Protein AF-A0A3B3WUV6-F1 (afdb_monomer_lite)

Organism: NCBI:txid48701

Foldseek 3Di:
DVVLVVCVVVADPVDDDDPLNVLQNVLVVCPPDDPSDPVVSVVVVVCVCVVCPVVVVVLVVLLVVLCVVVVVLVVVQVVQCCVQPNDPDDDDPVSVVSCQLVVLLSVLSCVLLVLVVDDQDDDDPDDDDDPDDDDDPPPDNPPPPDPVVSVVSNVVSVVVSVVCSVVSVVSSVVSNVVVVVVVD

Sequence (184 aa):
MQKIWSDRQTFDPQHIRDMSDAIIEVIDEFDGDTELTKDYAEAMVADLIGAGMDTVSTALHWIVLLPAKHPDIQTKLHELTDWVVGRGRLPSDEDRVHMPYLDAFIYETMRFTSFVTVTIPHSKTSDVTWSVNHDPLRKWIADQFEIFLFFAILLHQCKKTLTNLACCKEQIQLEGNNVGKNSN

Secondary structure (DSSP, 8-state):
-HHHHHHHHS--TT---SHHHHHHHHHHH--SS-S--TTHHHHHHHHHHHHHHHHHHHHHHHHHHHHHH-HHHHHHHHHHHHHHT-SSS---GGGGGG-HHHHHHHHHHHHHH---SSPPPPPPSS----SS------SSSS----TTHHHHHHHHHHHHHHHHHHHHHHHHHHHHHHHHHH--

Radius of gyration: 22.65 Å; chains: 1; bounding box: 50×41×55 Å

pLDDT: mean 77.72, std 16.78, range [36.16, 95.0]

Structure (mmCIF, N/CA/C/O backbone):
data_AF-A0A3B3WUV6-F1
#
_entry.id   AF-A0A3B3WUV6-F1
#
loop_
_atom_site.group_PDB
_atom_site.id
_atom_site.type_symbol
_atom_site.label_atom_id
_atom_site.label_alt_id
_atom_site.label_comp_id
_atom_site.label_asym_id
_atom_site.label_entity_id
_atom_site.label_seq_id
_atom_site.pdbx_PDB_ins_code
_atom_site.Cartn_x
_atom_site.Cartn_y
_atom_site.Cartn_z
_atom_site.occupancy
_atom_site.B_iso_or_equiv
_atom_site.auth_seq_id
_atom_site.auth_comp_id
_atom_site.auth_asym_id
_atom_site.auth_atom_id
_atom_site.pdbx_PDB_model_num
ATOM 1 N N . MET A 1 1 ? 19.519 5.382 -10.316 1.00 56.84 1 MET A N 1
ATOM 2 C CA . MET A 1 1 ? 20.332 5.464 -11.548 1.00 56.84 1 MET A CA 1
ATOM 3 C C . MET A 1 1 ? 21.519 4.501 -11.547 1.00 56.84 1 MET A C 1
ATOM 5 O O . MET A 1 1 ? 21.599 3.701 -12.457 1.00 56.84 1 MET A O 1
ATOM 9 N N . GLN A 1 2 ? 22.388 4.453 -10.524 1.00 69.69 2 GLN A N 1
ATOM 10 C CA . GLN A 1 2 ? 23.508 3.478 -10.503 1.00 69.69 2 GLN A CA 1
ATOM 11 C C . GLN A 1 2 ? 23.079 1.994 -10.448 1.00 69.69 2 GLN A C 1
ATOM 13 O O . GLN A 1 2 ? 23.816 1.132 -10.917 1.00 69.69 2 GLN A O 1
ATOM 18 N N . LYS A 1 3 ? 21.889 1.693 -9.903 1.00 82.00 3 LYS A N 1
ATOM 19 C CA . LYS A 1 3 ? 21.389 0.315 -9.762 1.00 82.00 3 LYS A CA 1
ATOM 20 C C . LYS A 1 3 ? 21.102 -0.361 -11.111 1.00 82.00 3 LYS A C 1
ATOM 22 O O . LYS A 1 3 ? 21.692 -1.398 -11.364 1.00 82.00 3 LYS A O 1
ATOM 27 N N . ILE A 1 4 ? 20.299 0.244 -11.993 1.00 84.69 4 ILE A N 1
ATOM 28 C CA . ILE A 1 4 ? 19.927 -0.362 -13.292 1.00 84.69 4 ILE A CA 1
ATOM 29 C C . ILE A 1 4 ? 21.156 -0.682 -14.143 1.00 84.69 4 ILE A C 1
ATOM 31 O O . ILE A 1 4 ? 21.245 -1.751 -14.738 1.00 84.69 4 ILE A O 1
ATOM 35 N N . TRP A 1 5 ? 22.141 0.216 -14.152 1.00 84.56 5 TRP A N 1
ATOM 36 C CA . TRP A 1 5 ? 23.410 -0.025 -14.833 1.00 84.56 5 TRP A CA 1
ATOM 37 C C . TRP A 1 5 ? 24.140 -1.266 -14.295 1.00 84.56 5 TRP A C 1
ATOM 39 O O . TRP A 1 5 ? 24.649 -2.066 -15.076 1.00 84.56 5 TRP A O 1
ATOM 49 N N . SER A 1 6 ? 24.167 -1.449 -12.970 1.00 86.38 6 SER A N 1
ATOM 50 C CA . SER A 1 6 ? 24.773 -2.631 -12.345 1.00 86.38 6 SER A CA 1
ATOM 51 C C . SER A 1 6 ? 23.964 -3.900 -12.607 1.00 86.38 6 SER A C 1
ATOM 53 O O . SER A 1 6 ? 24.548 -4.965 -12.820 1.00 86.38 6 SER A O 1
ATOM 55 N N . ASP A 1 7 ? 22.637 -3.794 -12.592 1.00 87.50 7 ASP A N 1
ATOM 56 C CA . ASP A 1 7 ? 21.739 -4.917 -12.836 1.00 87.50 7 ASP A CA 1
ATOM 57 C C . ASP A 1 7 ? 21.919 -5.417 -14.275 1.00 87.50 7 ASP A C 1
ATOM 59 O O . ASP A 1 7 ? 22.155 -6.605 -14.464 1.00 87.50 7 ASP A O 1
ATOM 63 N N . ARG A 1 8 ? 22.023 -4.511 -15.264 1.00 85.81 8 ARG A N 1
ATOM 64 C CA . ARG A 1 8 ? 22.333 -4.850 -16.668 1.00 85.81 8 ARG A CA 1
ATOM 65 C C . ARG A 1 8 ? 23.660 -5.589 -16.859 1.00 85.81 8 ARG A C 1
ATOM 67 O O . ARG A 1 8 ? 23.767 -6.412 -17.758 1.00 85.81 8 ARG A O 1
ATOM 74 N N . GLN A 1 9 ? 24.684 -5.305 -16.053 1.00 88.56 9 GLN A N 1
ATOM 75 C CA . GLN A 1 9 ? 25.978 -6.004 -16.160 1.00 88.56 9 GLN A CA 1
ATOM 76 C C . GLN A 1 9 ? 25.956 -7.416 -15.596 1.00 88.56 9 GLN A C 1
ATOM 78 O O . GLN A 1 9 ? 26.752 -8.260 -15.996 1.00 88.56 9 GLN A O 1
ATOM 83 N N . THR A 1 10 ? 25.086 -7.638 -14.621 1.00 91.69 10 THR A N 1
ATOM 84 C CA . THR A 1 10 ? 24.975 -8.892 -13.876 1.00 91.69 10 THR A CA 1
ATOM 85 C C . THR A 1 10 ? 23.707 -9.652 -14.249 1.00 91.69 10 THR A C 1
ATOM 87 O O . THR A 1 10 ? 23.321 -10.572 -13.534 1.00 91.69 10 THR A O 1
ATOM 90 N N . PHE A 1 11 ? 23.062 -9.242 -15.343 1.00 90.38 11 PHE A N 1
ATOM 91 C CA . PHE A 1 11 ? 21.803 -9.787 -15.814 1.00 90.38 11 PHE A CA 1
ATOM 92 C C . PHE A 1 11 ? 22.001 -11.219 -16.310 1.00 90.38 11 PHE A C 1
ATOM 94 O O . PHE A 1 11 ? 22.886 -11.492 -17.124 1.00 90.38 11 PHE A O 1
ATOM 101 N N . ASP A 1 12 ? 21.159 -12.115 -15.810 1.00 91.12 12 ASP A N 1
ATOM 102 C CA . ASP A 1 12 ? 21.100 -13.513 -16.210 1.00 91.12 12 ASP A CA 1
ATOM 103 C C . ASP A 1 12 ? 19.650 -13.851 -16.591 1.00 91.12 12 ASP A C 1
ATOM 105 O O . ASP A 1 12 ? 18.787 -13.864 -15.708 1.00 91.12 12 ASP A O 1
ATOM 109 N N . PRO A 1 13 ? 19.364 -14.163 -17.870 1.00 87.00 13 PRO A N 1
ATOM 110 C CA . PRO A 1 13 ? 18.024 -14.548 -18.316 1.00 87.00 13 PRO A CA 1
ATOM 111 C C . PRO A 1 13 ? 17.457 -15.784 -17.603 1.00 87.00 13 PRO A C 1
ATOM 113 O O . PRO A 1 13 ? 16.257 -16.019 -17.620 1.00 87.00 13 PRO A O 1
ATOM 116 N N . GLN A 1 14 ? 18.301 -16.620 -16.989 1.00 89.50 14 GLN A N 1
ATOM 117 C CA . GLN A 1 14 ? 17.836 -17.797 -16.247 1.00 89.50 14 GLN A CA 1
ATOM 118 C C . GLN A 1 14 ? 17.469 -17.476 -14.795 1.00 89.50 14 GLN A C 1
ATOM 120 O O . GLN A 1 14 ? 16.870 -18.313 -14.112 1.00 89.50 14 GLN A O 1
ATOM 125 N N . HIS A 1 15 ? 17.837 -16.291 -14.303 1.00 93.25 15 HIS A N 1
ATOM 126 C CA . HIS A 1 15 ? 17.687 -15.923 -12.905 1.00 93.25 15 HIS A CA 1
ATOM 127 C C . HIS A 1 15 ? 17.352 -14.437 -12.721 1.00 93.25 15 HIS A C 1
ATOM 129 O O . HIS A 1 15 ? 18.219 -13.602 -12.463 1.00 93.25 15 HIS A O 1
ATOM 135 N N . ILE A 1 16 ? 16.055 -14.134 -12.764 1.00 92.94 16 ILE A N 1
ATOM 136 C CA . ILE A 1 16 ? 15.508 -12.806 -12.471 1.00 92.94 16 ILE A CA 1
ATOM 137 C C . ILE A 1 16 ? 15.540 -12.552 -10.957 1.00 92.94 16 ILE A C 1
ATOM 139 O O . ILE A 1 16 ? 14.842 -13.226 -10.194 1.00 92.94 16 ILE A O 1
ATOM 143 N N . ARG A 1 17 ? 16.356 -11.590 -10.504 1.00 92.31 17 ARG A N 1
ATOM 144 C CA . ARG A 1 17 ? 16.565 -11.318 -9.066 1.00 92.31 17 ARG A CA 1
ATOM 145 C C . ARG A 1 17 ? 15.556 -10.331 -8.502 1.00 92.31 17 ARG A C 1
ATOM 147 O O . ARG A 1 17 ? 15.152 -10.446 -7.346 1.00 92.31 17 ARG A O 1
ATOM 154 N N . ASP A 1 18 ? 15.204 -9.326 -9.294 1.00 91.19 18 ASP A N 1
ATOM 155 C CA . ASP A 1 18 ? 14.315 -8.246 -8.895 1.00 91.19 18 ASP A CA 1
ATOM 156 C C . ASP A 1 18 ? 13.525 -7.686 -10.088 1.00 91.19 18 ASP A C 1
ATOM 158 O O . ASP A 1 18 ? 13.627 -8.154 -11.223 1.00 91.19 18 ASP A O 1
ATOM 162 N N . MET A 1 19 ? 12.689 -6.683 -9.816 1.00 90.00 19 MET A N 1
ATOM 163 C CA . MET A 1 19 ? 11.853 -6.057 -10.839 1.00 90.00 19 MET A CA 1
ATOM 164 C C . MET A 1 19 ? 12.666 -5.373 -11.950 1.00 90.00 19 MET A C 1
ATOM 166 O O . MET A 1 19 ? 12.165 -5.252 -13.063 1.00 90.00 19 MET A O 1
ATOM 170 N N . SER A 1 20 ? 13.894 -4.916 -11.668 1.00 90.25 20 SER A N 1
ATOM 171 C CA . SER A 1 20 ? 14.752 -4.294 -12.678 1.00 90.25 20 SER A CA 1
ATOM 172 C C . SER A 1 20 ? 15.174 -5.332 -13.706 1.00 90.25 20 SER A C 1
ATOM 174 O O . SER A 1 20 ? 15.084 -5.057 -14.897 1.00 90.25 20 SER A O 1
ATOM 176 N N . ASP A 1 21 ? 15.576 -6.524 -13.255 1.00 91.44 21 ASP A N 1
ATOM 177 C CA . ASP A 1 21 ? 15.912 -7.639 -14.145 1.00 91.44 21 ASP A CA 1
ATOM 178 C C . ASP A 1 21 ? 14.700 -8.061 -14.985 1.00 91.44 21 ASP A C 1
ATOM 180 O O . ASP A 1 21 ? 14.841 -8.244 -16.188 1.00 91.44 21 ASP A O 1
ATOM 184 N N . ALA A 1 22 ? 13.505 -8.134 -14.388 1.00 91.12 22 ALA A N 1
ATOM 185 C CA . ALA A 1 22 ? 12.278 -8.465 -15.120 1.00 91.12 22 ALA A CA 1
ATOM 186 C C . ALA A 1 22 ? 11.956 -7.424 -16.210 1.00 91.12 22 ALA A C 1
ATOM 188 O O . ALA A 1 22 ? 11.560 -7.766 -17.319 1.00 91.12 22 ALA A O 1
ATOM 189 N N . ILE A 1 23 ? 12.143 -6.134 -15.914 1.00 89.81 23 ILE A N 1
ATOM 190 C CA . ILE A 1 23 ? 11.947 -5.055 -16.893 1.00 89.81 23 ILE A CA 1
ATOM 191 C C . ILE A 1 23 ? 13.022 -5.108 -17.988 1.00 89.81 23 ILE A C 1
ATOM 193 O O . ILE A 1 23 ? 12.713 -4.874 -19.154 1.00 89.81 23 ILE A O 1
ATOM 197 N N . ILE A 1 24 ? 14.273 -5.415 -17.630 1.00 88.69 24 ILE A N 1
ATOM 198 C CA . ILE A 1 24 ? 15.377 -5.579 -18.585 1.00 88.69 24 ILE A CA 1
ATOM 199 C C . ILE A 1 24 ? 15.100 -6.752 -19.530 1.00 88.69 24 ILE A C 1
ATOM 201 O O . ILE A 1 24 ? 15.235 -6.565 -20.734 1.00 88.69 24 ILE A O 1
ATOM 205 N N . GLU A 1 25 ? 14.675 -7.903 -19.002 1.00 89.56 25 GLU A N 1
ATOM 206 C CA . GLU A 1 25 ? 14.303 -9.091 -19.779 1.00 89.56 25 GLU A CA 1
ATOM 207 C C . GLU A 1 25 ? 13.243 -8.747 -20.823 1.00 89.56 25 GLU A C 1
ATOM 209 O O . GLU A 1 25 ? 13.463 -8.945 -22.013 1.00 89.56 25 GLU A O 1
ATOM 214 N N . VAL A 1 26 ? 12.138 -8.136 -20.389 1.00 87.81 26 VAL A N 1
ATOM 215 C CA . VAL A 1 26 ? 11.046 -7.741 -21.284 1.00 87.81 26 VAL A CA 1
ATOM 216 C C . VAL A 1 26 ? 11.543 -6.777 -22.363 1.00 87.81 26 VAL A C 1
ATOM 218 O O . VAL A 1 26 ? 11.250 -6.971 -23.537 1.00 87.81 26 VAL A O 1
ATOM 221 N N . ILE A 1 27 ? 12.316 -5.749 -22.002 1.00 85.56 27 ILE A N 1
ATOM 222 C CA . ILE A 1 27 ? 12.846 -4.784 -22.980 1.00 85.56 27 ILE A CA 1
ATOM 223 C C . ILE A 1 27 ? 13.787 -5.459 -23.986 1.00 85.56 27 ILE A C 1
ATOM 225 O O . ILE A 1 27 ? 13.766 -5.100 -25.160 1.00 85.56 27 ILE A O 1
ATOM 229 N N . ASP A 1 28 ? 14.597 -6.421 -23.546 1.00 82.12 28 ASP A N 1
ATOM 230 C CA . ASP A 1 28 ? 15.533 -7.136 -24.412 1.00 82.12 28 ASP A CA 1
ATOM 231 C C . ASP A 1 28 ? 14.826 -8.210 -25.283 1.00 82.12 28 ASP A C 1
ATOM 233 O O . ASP A 1 28 ? 15.342 -8.553 -26.346 1.00 82.12 28 ASP A O 1
ATOM 237 N N . GLU A 1 29 ? 13.634 -8.699 -24.904 1.00 81.69 29 GLU A N 1
ATOM 238 C CA . GLU A 1 29 ? 12.777 -9.552 -25.753 1.00 81.69 29 GLU A CA 1
ATOM 239 C C . GLU A 1 29 ? 12.127 -8.782 -26.921 1.00 81.69 29 GLU A C 1
ATOM 241 O O . GLU A 1 29 ? 11.895 -9.345 -27.996 1.00 81.69 29 GLU A O 1
ATOM 246 N N . PHE A 1 30 ? 11.848 -7.488 -26.743 1.00 75.44 30 PHE A N 1
ATOM 247 C CA . PHE A 1 30 ? 11.245 -6.618 -27.758 1.00 75.44 30 PHE A CA 1
ATOM 248 C C . PHE A 1 30 ? 12.300 -6.039 -28.729 1.00 75.44 30 PHE A C 1
ATOM 250 O O . PHE A 1 30 ? 12.456 -4.828 -28.854 1.00 75.44 30 PHE A O 1
ATOM 257 N N . ASP A 1 31 ? 13.008 -6.903 -29.468 1.00 61.34 31 ASP A N 1
ATOM 258 C CA . ASP A 1 31 ? 14.032 -6.508 -30.465 1.00 61.34 31 ASP A CA 1
ATOM 259 C C . ASP A 1 31 ? 13.454 -6.264 -31.886 1.00 61.34 31 ASP A C 1
ATOM 261 O O . ASP A 1 31 ? 14.173 -6.265 -32.886 1.00 61.34 31 ASP A O 1
ATOM 265 N N . GLY A 1 32 ? 12.132 -6.074 -32.014 1.00 53.66 32 GLY A N 1
ATOM 266 C CA . GLY A 1 32 ? 11.445 -5.915 -33.305 1.00 53.66 32 GLY A CA 1
ATOM 267 C C . GLY A 1 32 ? 10.450 -4.752 -33.337 1.00 53.66 32 GLY A C 1
ATOM 268 O O . GLY A 1 32 ? 9.382 -4.842 -32.744 1.00 53.66 32 GLY A O 1
ATOM 269 N N . ASP A 1 33 ? 10.784 -3.684 -34.071 1.00 57.47 33 ASP A N 1
ATOM 270 C CA . ASP A 1 33 ? 9.915 -2.554 -34.479 1.00 57.47 33 ASP A CA 1
ATOM 271 C C . ASP A 1 33 ? 9.192 -1.734 -33.382 1.00 57.47 33 ASP A C 1
ATOM 273 O O . ASP A 1 33 ? 8.444 -0.807 -33.698 1.00 57.47 33 ASP A O 1
ATOM 277 N N . THR A 1 34 ? 9.422 -1.997 -32.095 1.00 59.09 34 THR A N 1
ATOM 278 C CA . THR A 1 34 ? 8.833 -1.227 -30.985 1.00 59.09 34 THR A CA 1
ATOM 279 C C . THR A 1 34 ? 9.728 -0.076 -30.514 1.00 59.09 34 THR A C 1
ATOM 281 O O . THR A 1 34 ? 10.935 -0.235 -30.374 1.00 59.09 34 THR A O 1
ATOM 284 N N . GLU A 1 35 ? 9.132 1.076 -30.175 1.00 65.75 35 GLU A N 1
ATOM 285 C CA . GLU A 1 35 ? 9.802 2.284 -29.634 1.00 65.75 35 GLU A CA 1
ATOM 286 C C . GLU A 1 35 ? 10.460 2.101 -28.239 1.00 65.75 35 GLU A C 1
ATOM 288 O O . GLU A 1 35 ? 10.923 3.067 -27.630 1.00 65.75 35 GLU A O 1
ATOM 293 N N . LEU A 1 36 ? 10.505 0.878 -27.699 1.00 71.62 36 LEU A N 1
ATOM 294 C CA . LEU A 1 36 ? 11.007 0.574 -26.357 1.00 71.62 36 LEU A CA 1
ATOM 295 C C . LEU A 1 36 ? 12.537 0.456 -26.345 1.00 71.62 36 LEU A C 1
ATOM 297 O O . LEU A 1 36 ? 13.114 -0.625 -26.388 1.00 71.62 36 LEU A O 1
ATOM 301 N N . THR A 1 37 ? 13.209 1.601 -26.264 1.00 77.38 37 THR A N 1
ATOM 302 C CA . THR A 1 37 ? 14.673 1.674 -26.132 1.00 77.38 37 THR A CA 1
ATOM 303 C C . THR A 1 37 ? 15.146 1.202 -24.749 1.00 77.38 37 THR A C 1
ATOM 305 O O . THR A 1 37 ? 14.443 1.323 -23.748 1.00 77.38 37 THR A O 1
ATOM 308 N N . LYS A 1 38 ? 16.404 0.755 -24.644 1.00 74.00 38 LYS A N 1
ATOM 309 C CA . LYS A 1 38 ? 17.047 0.341 -23.378 1.00 74.00 38 LYS A CA 1
ATOM 310 C C . LYS A 1 38 ? 16.991 1.383 -22.251 1.00 74.00 38 LYS A C 1
ATOM 312 O O . LYS A 1 38 ? 17.012 0.995 -21.079 1.00 74.00 38 LYS A O 1
ATOM 317 N N . ASP A 1 39 ? 16.865 2.661 -22.597 1.00 76.69 39 ASP A N 1
ATOM 318 C CA . ASP A 1 39 ? 16.739 3.779 -21.655 1.00 76.69 39 ASP A CA 1
ATOM 319 C C . ASP A 1 39 ? 15.377 3.802 -20.930 1.00 76.69 39 ASP A C 1
ATOM 321 O O . ASP A 1 39 ? 15.261 4.363 -19.839 1.00 76.69 39 ASP A O 1
ATOM 325 N N . TYR A 1 40 ? 14.349 3.131 -21.468 1.00 84.44 40 TYR A N 1
ATOM 326 C CA . TYR A 1 40 ? 13.035 3.037 -20.822 1.00 84.44 40 TYR A CA 1
ATOM 327 C C . TYR A 1 40 ? 13.067 2.227 -19.525 1.00 84.44 40 TYR A C 1
ATOM 329 O O . TYR A 1 40 ? 12.247 2.481 -18.648 1.00 84.44 40 TYR A O 1
ATOM 337 N N . ALA A 1 41 ? 14.033 1.317 -19.350 1.00 85.00 41 ALA A N 1
ATOM 338 C CA . ALA A 1 41 ? 14.167 0.539 -18.117 1.00 85.00 41 ALA A CA 1
ATOM 339 C C . ALA A 1 41 ? 14.321 1.449 -16.888 1.00 85.00 41 ALA A C 1
ATOM 341 O O . ALA A 1 41 ? 13.692 1.232 -15.852 1.00 85.00 41 ALA A O 1
ATOM 342 N N . GLU A 1 42 ? 15.129 2.505 -17.017 1.00 85.19 42 GLU A N 1
ATOM 343 C CA . GLU A 1 42 ? 15.356 3.464 -15.937 1.00 85.19 42 GLU A CA 1
ATOM 344 C C . GLU A 1 42 ? 14.099 4.285 -15.649 1.00 85.19 42 GLU A C 1
ATOM 346 O O . GLU A 1 42 ? 13.734 4.456 -14.484 1.00 85.19 42 GLU A O 1
ATOM 351 N N . ALA A 1 43 ? 13.418 4.745 -16.701 1.00 85.88 43 ALA A N 1
ATOM 352 C CA . ALA A 1 43 ? 12.183 5.510 -16.582 1.00 85.88 43 ALA A CA 1
ATOM 353 C C . ALA A 1 43 ? 11.052 4.682 -15.951 1.00 85.88 43 ALA A C 1
ATOM 355 O O . ALA A 1 43 ? 10.384 5.169 -15.046 1.00 85.88 43 ALA A O 1
ATOM 356 N N . MET A 1 44 ? 10.875 3.424 -16.364 1.00 88.06 44 MET A N 1
ATOM 357 C CA . MET A 1 44 ? 9.848 2.523 -15.828 1.00 88.06 44 MET A CA 1
ATOM 358 C C . MET A 1 44 ? 10.082 2.192 -14.355 1.00 88.06 44 MET A C 1
ATOM 360 O O . MET A 1 44 ? 9.148 2.228 -13.557 1.00 88.06 44 MET A O 1
ATOM 364 N N . VAL A 1 45 ? 11.327 1.904 -13.966 1.00 88.69 45 VAL A N 1
ATOM 365 C CA . VAL A 1 45 ? 11.656 1.653 -12.556 1.00 88.69 45 VAL A CA 1
ATOM 366 C C . VAL A 1 45 ? 11.456 2.914 -11.716 1.00 88.69 45 VAL A C 1
ATOM 368 O O . VAL A 1 45 ? 10.924 2.832 -10.608 1.00 88.69 45 VAL A O 1
ATOM 371 N N . ALA A 1 46 ? 11.847 4.081 -12.232 1.00 86.81 46 ALA A N 1
ATOM 372 C CA . ALA A 1 46 ? 11.619 5.350 -11.550 1.00 86.81 46 ALA A CA 1
ATOM 373 C C . ALA A 1 46 ? 10.122 5.655 -11.383 1.00 86.81 46 ALA A C 1
ATOM 375 O O . ALA A 1 46 ? 9.715 6.066 -10.298 1.00 86.81 46 ALA A O 1
ATOM 376 N N . ASP A 1 47 ? 9.312 5.411 -12.415 1.00 86.62 47 ASP A N 1
ATOM 377 C CA . ASP A 1 47 ? 7.861 5.605 -12.384 1.00 86.62 47 ASP A CA 1
ATOM 378 C C . ASP A 1 47 ? 7.186 4.665 -11.377 1.00 86.62 47 ASP A C 1
ATOM 380 O O . ASP A 1 47 ? 6.430 5.121 -10.523 1.00 86.62 47 ASP A O 1
ATOM 384 N N . LEU A 1 48 ? 7.543 3.375 -11.374 1.00 89.31 48 LEU A N 1
ATOM 385 C CA . LEU A 1 48 ? 7.001 2.397 -10.427 1.00 89.31 48 LEU A CA 1
ATOM 386 C C . LEU A 1 48 ? 7.303 2.774 -8.969 1.00 89.31 48 LEU A C 1
ATOM 388 O O . LEU A 1 48 ? 6.422 2.714 -8.106 1.00 89.31 48 LEU A O 1
ATOM 392 N N . ILE A 1 49 ? 8.541 3.192 -8.688 1.00 88.75 49 ILE A N 1
ATOM 393 C CA . ILE A 1 49 ? 8.942 3.635 -7.348 1.00 88.75 49 ILE A CA 1
ATOM 394 C C . ILE A 1 49 ? 8.229 4.940 -6.983 1.00 88.75 49 ILE A C 1
ATOM 396 O O . ILE A 1 49 ? 7.712 5.049 -5.873 1.00 88.75 49 ILE A O 1
ATOM 400 N N . GLY A 1 50 ? 8.176 5.913 -7.894 1.00 86.06 50 GLY A N 1
ATOM 401 C CA . GLY A 1 50 ? 7.518 7.198 -7.660 1.00 86.06 50 GLY A CA 1
ATOM 402 C C . GLY A 1 50 ? 6.023 7.042 -7.389 1.00 86.06 50 GLY A C 1
ATOM 403 O O . GLY A 1 50 ? 5.514 7.560 -6.396 1.00 86.06 50 GLY A O 1
ATOM 404 N N . ALA A 1 51 ? 5.330 6.261 -8.217 1.00 88.06 51 ALA A N 1
ATOM 405 C CA . ALA A 1 51 ? 3.911 5.980 -8.063 1.00 88.06 51 ALA A CA 1
ATOM 406 C C . ALA A 1 51 ? 3.608 5.219 -6.763 1.00 88.06 51 ALA A C 1
ATOM 408 O O . ALA A 1 51 ? 2.627 5.533 -6.089 1.00 88.06 51 ALA A O 1
ATOM 409 N N . GLY A 1 52 ? 4.435 4.235 -6.389 1.00 88.00 52 GLY A N 1
ATOM 410 C CA . GLY A 1 52 ? 4.205 3.393 -5.213 1.00 88.00 52 GLY A CA 1
ATOM 411 C C . GLY A 1 52 ? 4.629 4.017 -3.880 1.00 88.00 52 GLY A C 1
ATOM 412 O O . GLY A 1 52 ? 3.977 3.790 -2.866 1.00 88.00 52 GLY A O 1
ATOM 413 N N . MET A 1 53 ? 5.703 4.808 -3.847 1.00 88.44 53 MET A N 1
ATOM 414 C CA . MET A 1 53 ? 6.304 5.271 -2.590 1.00 88.44 53 MET A CA 1
ATOM 415 C C . MET A 1 53 ? 5.401 6.251 -1.837 1.00 88.44 53 MET A C 1
ATOM 417 O O . MET A 1 53 ? 5.025 5.996 -0.689 1.00 88.44 53 MET A O 1
ATOM 421 N N . ASP A 1 54 ? 5.026 7.356 -2.479 1.00 83.81 54 ASP A N 1
ATOM 422 C CA . ASP A 1 54 ? 4.269 8.418 -1.811 1.00 83.81 54 ASP A CA 1
ATOM 423 C C . ASP A 1 54 ? 2.822 7.994 -1.526 1.00 83.81 54 ASP A C 1
ATOM 425 O O . ASP A 1 54 ? 2.262 8.322 -0.472 1.00 83.81 54 ASP A O 1
ATOM 429 N N . THR A 1 55 ? 2.224 7.212 -2.431 1.00 88.06 55 THR A N 1
ATOM 430 C CA . THR A 1 55 ? 0.846 6.718 -2.294 1.00 88.06 55 THR A CA 1
ATOM 431 C C . THR A 1 55 ? 0.720 5.712 -1.153 1.00 88.06 55 THR A C 1
ATOM 433 O O . THR A 1 55 ? -0.140 5.885 -0.286 1.00 88.06 55 THR A O 1
ATOM 436 N N . VAL A 1 56 ? 1.606 4.711 -1.088 1.00 91.06 56 VAL A N 1
ATOM 437 C CA . VAL A 1 56 ? 1.603 3.704 -0.016 1.00 91.06 56 VAL A CA 1
ATOM 438 C C . VAL A 1 56 ? 1.973 4.340 1.320 1.00 91.06 56 VAL A C 1
ATOM 440 O O . VAL A 1 56 ? 1.312 4.064 2.321 1.00 91.06 56 VAL A O 1
ATOM 443 N N . SER A 1 57 ? 2.962 5.241 1.353 1.00 91.06 57 SER A N 1
ATOM 444 C CA . SER A 1 57 ? 3.316 5.978 2.571 1.00 91.06 57 SER A CA 1
ATOM 445 C C . SER A 1 57 ? 2.113 6.749 3.121 1.00 91.06 57 SER A C 1
ATOM 447 O O . SER A 1 57 ? 1.776 6.622 4.300 1.00 91.06 57 SER A O 1
ATOM 449 N N . THR A 1 58 ? 1.403 7.491 2.267 1.00 87.94 58 THR A N 1
ATOM 450 C CA . THR A 1 58 ? 0.211 8.252 2.669 1.00 87.94 58 THR A CA 1
ATOM 451 C C . THR A 1 58 ? -0.912 7.332 3.154 1.00 87.94 58 THR A C 1
ATOM 453 O O . THR A 1 58 ? -1.524 7.608 4.187 1.00 87.94 58 THR A O 1
ATOM 456 N N . ALA A 1 59 ? -1.162 6.216 2.465 1.00 90.25 59 ALA A N 1
ATOM 457 C CA . ALA A 1 59 ? -2.157 5.233 2.888 1.00 90.25 59 ALA A CA 1
ATOM 458 C C . ALA A 1 59 ? -1.832 4.649 4.275 1.00 90.25 59 ALA A C 1
ATOM 460 O O . ALA A 1 59 ? -2.698 4.625 5.152 1.00 90.25 59 ALA A O 1
ATOM 461 N N . LEU A 1 60 ? -0.576 4.250 4.508 1.00 93.06 60 LEU A N 1
ATOM 462 C CA . LEU A 1 60 ? -0.119 3.718 5.795 1.00 93.06 60 LEU A CA 1
ATOM 463 C C . LEU A 1 60 ? -0.265 4.737 6.930 1.00 93.06 60 LEU A C 1
ATOM 465 O O . LEU A 1 60 ? -0.707 4.374 8.021 1.00 93.06 60 LEU A O 1
ATOM 469 N N . HIS A 1 61 ? 0.036 6.014 6.674 1.00 92.06 61 HIS A N 1
ATOM 470 C CA . HIS A 1 61 ? -0.179 7.076 7.658 1.00 92.06 61 HIS A CA 1
ATOM 471 C C . HIS A 1 61 ? -1.638 7.123 8.127 1.00 92.06 61 HIS A C 1
ATOM 473 O O . HIS A 1 61 ? -1.890 7.196 9.329 1.00 92.06 61 HIS A O 1
ATOM 479 N N . TRP A 1 62 ? -2.606 7.034 7.212 1.00 91.00 62 TRP A N 1
ATOM 480 C CA . TRP A 1 62 ? -4.027 7.032 7.571 1.00 91.00 62 TRP A CA 1
ATOM 481 C C . TRP A 1 62 ? -4.477 5.751 8.271 1.00 91.00 62 TRP A C 1
ATOM 483 O O . TRP A 1 62 ? -5.231 5.830 9.243 1.00 91.00 62 TRP A O 1
ATOM 493 N N . ILE A 1 63 ? -3.981 4.596 7.822 1.00 92.94 63 ILE A N 1
ATOM 494 C CA . ILE A 1 63 ? -4.252 3.287 8.432 1.00 92.94 63 ILE A CA 1
ATOM 495 C C . ILE A 1 63 ? -3.811 3.255 9.900 1.00 92.94 63 ILE A C 1
ATOM 497 O O . ILE A 1 63 ? -4.473 2.619 10.712 1.00 92.94 63 ILE A O 1
ATOM 501 N N . VAL A 1 64 ? -2.740 3.966 10.266 1.00 93.69 64 VAL A N 1
ATOM 502 C CA . VAL A 1 64 ? -2.286 4.088 11.663 1.00 93.69 64 VAL A CA 1
ATOM 503 C C . VAL A 1 64 ? -3.009 5.218 12.407 1.00 93.69 64 VAL A C 1
ATOM 505 O O . VAL A 1 64 ? -3.367 5.070 13.577 1.00 93.69 64 VAL A O 1
ATOM 508 N N . LEU A 1 65 ? -3.255 6.350 11.745 1.00 91.88 65 LEU A N 1
ATOM 509 C CA . LEU A 1 65 ? -3.865 7.530 12.361 1.00 91.88 65 LEU A CA 1
ATOM 510 C C . LEU A 1 65 ? -5.334 7.308 12.757 1.00 91.88 65 LEU A C 1
ATOM 512 O O . LEU A 1 65 ? -5.760 7.782 13.812 1.00 91.88 65 LEU A O 1
ATOM 516 N N . LEU A 1 66 ? -6.119 6.608 11.930 1.00 90.69 66 LEU A N 1
ATOM 517 C CA . LEU A 1 66 ? -7.546 6.389 12.186 1.00 90.69 66 LEU A CA 1
ATOM 518 C C . LEU A 1 66 ? -7.798 5.547 13.452 1.00 90.69 66 LEU A C 1
ATOM 520 O O . LEU A 1 66 ? -8.556 6.014 14.307 1.00 90.69 66 LEU A O 1
ATOM 524 N N . PRO A 1 67 ? -7.151 4.381 13.653 1.00 92.56 67 PRO A N 1
ATOM 525 C CA . PRO A 1 67 ? -7.275 3.614 14.891 1.00 92.56 67 PRO A CA 1
ATOM 526 C C . PRO A 1 67 ? -6.741 4.376 16.106 1.00 92.56 67 PRO A C 1
ATOM 528 O O . PRO A 1 67 ? -7.378 4.351 17.155 1.00 92.56 67 PRO A O 1
ATOM 531 N N . ALA A 1 68 ? -5.647 5.137 15.962 1.00 93.12 68 ALA A N 1
ATOM 532 C CA . ALA A 1 68 ? -5.117 5.960 17.053 1.00 93.12 68 ALA A CA 1
ATOM 533 C C . ALA A 1 68 ? -6.125 7.019 17.542 1.00 93.12 68 ALA A C 1
ATOM 535 O O . ALA A 1 68 ? -6.150 7.366 18.723 1.00 93.12 68 ALA A O 1
ATOM 536 N N . LYS A 1 69 ? -6.983 7.525 16.646 1.00 91.00 69 LYS A N 1
ATOM 537 C CA . LYS A 1 69 ? -8.066 8.459 16.986 1.00 91.00 69 LYS A CA 1
ATOM 538 C C . LYS A 1 69 ? -9.363 7.765 17.424 1.00 91.00 69 LYS A C 1
ATOM 540 O O . LYS A 1 69 ? -10.176 8.380 18.118 1.00 91.00 69 LYS A O 1
ATOM 545 N N . HIS A 1 70 ? -9.556 6.503 17.053 1.00 90.56 70 HIS A N 1
ATOM 546 C CA . HIS A 1 70 ? -10.718 5.685 17.400 1.00 90.56 70 HIS A CA 1
ATOM 547 C C . HIS A 1 70 ? -10.288 4.378 18.081 1.00 90.56 70 HIS A C 1
ATOM 549 O O . HIS A 1 70 ? -10.290 3.320 17.442 1.00 90.56 70 HIS A O 1
ATOM 555 N N . PRO A 1 71 ? -9.968 4.424 19.391 1.00 93.31 71 PRO A N 1
ATOM 556 C CA . PRO A 1 71 ? -9.499 3.255 20.133 1.00 93.31 71 PRO A CA 1
ATOM 557 C C . PRO A 1 71 ? -10.463 2.066 20.083 1.00 93.31 71 PRO A C 1
ATOM 559 O O . PRO A 1 71 ? -10.038 0.923 20.164 1.00 93.31 71 PRO A O 1
ATOM 562 N N . ASP A 1 72 ? -11.764 2.310 19.907 1.00 92.56 72 ASP A N 1
ATOM 563 C CA . ASP A 1 72 ? -12.759 1.248 19.759 1.00 92.56 72 ASP A CA 1
ATOM 564 C C . ASP A 1 72 ? -12.590 0.441 18.464 1.00 92.56 72 ASP A C 1
ATOM 566 O O . ASP A 1 72 ? -12.785 -0.774 18.465 1.00 92.56 72 ASP A O 1
ATOM 570 N N . ILE A 1 73 ? -12.195 1.095 17.368 1.00 91.75 73 ILE A N 1
ATOM 571 C CA . ILE A 1 73 ? -11.856 0.419 16.110 1.00 91.75 73 ILE A CA 1
ATOM 572 C C . ILE A 1 73 ? -10.531 -0.325 16.280 1.00 91.75 73 ILE A C 1
ATOM 574 O O . ILE A 1 73 ? -10.430 -1.479 15.872 1.00 91.75 73 ILE A O 1
ATOM 578 N N . GLN A 1 74 ? -9.546 0.307 16.927 1.00 94.44 74 GLN A N 1
ATOM 579 C CA . GLN A 1 74 ? -8.253 -0.310 17.211 1.00 94.44 74 GLN A CA 1
ATOM 580 C C . GLN A 1 74 ? -8.410 -1.616 18.003 1.00 94.44 74 GLN A C 1
ATOM 582 O O . GLN A 1 74 ? -7.890 -2.645 17.578 1.00 94.44 74 GLN A O 1
ATOM 587 N N . THR A 1 75 ? -9.158 -1.604 19.109 1.00 95.00 75 THR A N 1
ATOM 588 C CA . THR A 1 75 ? -9.400 -2.800 19.929 1.00 95.00 75 THR A CA 1
ATOM 589 C C . THR A 1 75 ? -10.028 -3.921 19.108 1.00 95.00 75 THR A C 1
ATOM 591 O O . THR A 1 75 ? -9.519 -5.036 19.132 1.00 95.00 75 THR A O 1
ATOM 594 N N . LYS A 1 76 ? -11.059 -3.625 18.306 1.00 93.38 76 LYS A N 1
ATOM 595 C CA . LYS A 1 76 ? -11.698 -4.630 17.441 1.00 93.38 76 LYS A CA 1
ATOM 596 C C . LYS A 1 76 ? -10.738 -5.232 16.414 1.00 93.38 76 LYS A C 1
ATOM 598 O O . LYS A 1 76 ? -10.766 -6.438 16.195 1.00 93.38 76 LYS A O 1
ATOM 603 N N . LEU A 1 77 ? -9.892 -4.411 15.786 1.00 93.75 77 LEU A N 1
ATOM 604 C CA . LEU A 1 77 ? -8.887 -4.887 14.828 1.00 93.75 77 LEU A CA 1
ATOM 605 C C . LEU A 1 77 ? -7.850 -5.793 15.507 1.00 93.75 77 LEU A C 1
ATOM 607 O O . LEU A 1 77 ? -7.485 -6.830 14.951 1.00 93.75 77 LEU A O 1
ATOM 611 N N . HIS A 1 78 ? -7.406 -5.440 16.716 1.00 93.88 78 HIS A N 1
ATOM 612 C CA . HIS A 1 78 ? -6.492 -6.280 17.491 1.00 93.88 78 HIS A CA 1
ATOM 613 C C . HIS A 1 78 ? -7.138 -7.597 17.923 1.00 93.88 78 HIS A C 1
ATOM 615 O O . HIS A 1 78 ? -6.522 -8.640 17.741 1.00 93.88 78 HIS A O 1
ATOM 621 N N . GLU A 1 79 ? -8.370 -7.570 18.437 1.00 94.38 79 GLU A N 1
ATOM 622 C CA . GLU A 1 79 ? -9.118 -8.775 18.818 1.00 94.38 79 GLU A CA 1
ATOM 623 C C . GLU A 1 79 ? -9.325 -9.711 17.623 1.00 94.38 79 GLU A C 1
ATOM 625 O O . GLU A 1 79 ? -9.099 -10.913 17.737 1.00 94.38 79 GLU A O 1
ATOM 630 N N . LEU A 1 80 ? -9.691 -9.160 16.460 1.00 93.69 80 LEU A N 1
ATOM 631 C CA . LEU A 1 80 ? -9.817 -9.919 15.216 1.00 93.69 80 LEU A CA 1
ATOM 632 C C . LEU A 1 80 ? -8.491 -10.579 14.823 1.00 93.69 80 LEU A C 1
ATOM 634 O O . LEU A 1 80 ? -8.464 -11.761 14.492 1.00 93.69 80 LEU A O 1
ATOM 638 N N . THR A 1 81 ? -7.391 -9.825 14.875 1.00 93.69 81 THR A N 1
ATOM 639 C CA . THR A 1 81 ? -6.062 -10.336 14.512 1.00 93.69 81 THR A CA 1
ATOM 640 C C . THR A 1 81 ? -5.609 -11.431 15.479 1.00 93.69 81 THR A C 1
ATOM 642 O O . THR A 1 81 ? -5.135 -12.480 15.047 1.00 93.69 81 THR A O 1
ATOM 645 N N . ASP A 1 82 ? -5.804 -11.224 16.783 1.00 94.56 82 ASP A N 1
ATOM 646 C CA . ASP A 1 82 ? -5.505 -12.218 17.817 1.00 94.56 82 ASP A CA 1
ATOM 647 C C . ASP A 1 82 ? -6.362 -13.486 17.654 1.00 94.56 82 ASP A C 1
ATOM 649 O O . ASP A 1 82 ? -5.886 -14.581 17.950 1.00 94.56 82 ASP A O 1
ATOM 653 N N . TRP A 1 83 ? -7.601 -13.358 17.172 1.00 94.12 83 TRP A N 1
ATOM 654 C CA . TRP A 1 83 ? -8.500 -14.489 16.944 1.00 94.12 83 TRP A CA 1
ATOM 655 C C . TRP A 1 83 ? -8.143 -15.301 15.690 1.00 94.12 83 TRP A C 1
ATOM 657 O O . TRP A 1 83 ? -8.107 -16.528 15.763 1.00 94.12 83 TRP A O 1
ATOM 667 N N . VAL A 1 84 ? -7.853 -14.645 14.559 1.00 94.31 84 VAL A N 1
ATOM 668 C CA . VAL A 1 84 ? -7.534 -15.333 13.290 1.00 94.31 84 VAL A CA 1
ATOM 669 C C . VAL A 1 84 ? -6.092 -15.840 13.258 1.00 94.31 84 VAL A C 1
ATOM 671 O O . VAL A 1 84 ? -5.831 -16.996 12.926 1.00 94.31 84 VAL A O 1
ATOM 674 N N . VAL A 1 85 ? -5.134 -14.966 13.573 1.00 94.69 85 VAL A N 1
ATOM 675 C CA . VAL A 1 85 ? -3.701 -15.248 13.399 1.00 94.69 85 VAL A CA 1
ATOM 676 C C . VAL A 1 85 ? -3.104 -15.846 14.670 1.00 94.69 85 VAL A C 1
ATOM 678 O O . VAL A 1 85 ? -2.265 -16.752 14.612 1.00 94.69 85 VAL A O 1
ATOM 681 N N . GLY A 1 86 ? -3.5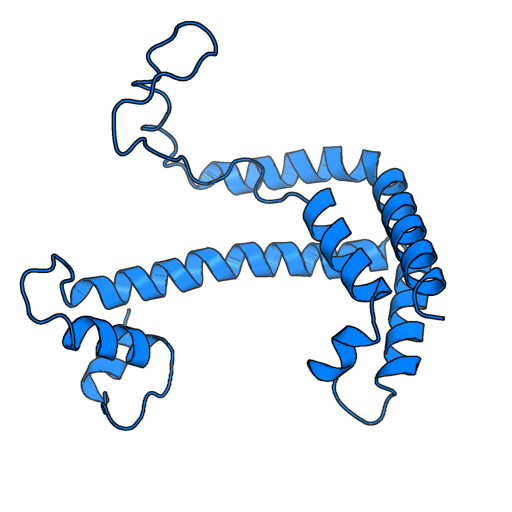47 -15.353 15.829 1.00 92.50 86 GLY A N 1
ATOM 682 C CA . GLY A 1 86 ? -2.924 -15.635 17.116 1.00 92.50 86 GLY A CA 1
ATOM 683 C C . GLY A 1 86 ? -1.582 -14.919 17.294 1.00 92.50 86 GLY A C 1
ATOM 684 O O . GLY A 1 86 ? -1.161 -14.099 16.484 1.00 92.50 86 GLY A O 1
ATOM 685 N N . ARG A 1 87 ? -0.877 -15.242 18.385 1.00 92.81 87 ARG A N 1
ATOM 686 C CA . ARG A 1 87 ? 0.386 -14.573 18.775 1.00 92.81 87 ARG A CA 1
ATOM 687 C C . ARG A 1 87 ? 1.656 -15.348 18.419 1.00 92.81 87 ARG A C 1
ATOM 689 O O . ARG A 1 87 ? 2.755 -14.876 18.689 1.00 92.81 87 ARG A O 1
ATOM 696 N N . GLY A 1 88 ? 1.514 -16.554 17.868 1.00 93.50 88 GLY A N 1
ATOM 697 C CA . GLY A 1 88 ? 2.626 -17.483 17.630 1.00 93.50 88 GLY A CA 1
ATOM 698 C C . GLY A 1 88 ? 3.254 -17.407 16.237 1.00 93.50 88 GLY A C 1
ATOM 699 O O . GLY A 1 88 ? 4.232 -18.106 15.988 1.00 93.50 88 GLY A O 1
ATOM 700 N N . ARG A 1 89 ? 2.694 -16.607 15.324 1.00 94.44 89 ARG A N 1
ATOM 701 C CA . ARG A 1 89 ? 3.145 -16.504 13.930 1.00 94.44 89 ARG A CA 1
ATOM 702 C C . ARG A 1 89 ? 2.861 -15.125 13.345 1.00 94.44 89 ARG A C 1
ATOM 704 O O . ARG A 1 89 ? 2.095 -14.352 13.914 1.00 94.44 89 ARG A O 1
ATOM 711 N N . LEU A 1 90 ? 3.467 -14.846 12.194 1.00 94.62 90 LEU A N 1
ATOM 712 C CA . LEU A 1 90 ? 3.131 -13.676 11.387 1.00 94.62 90 LEU A CA 1
ATOM 713 C C . LEU A 1 90 ? 1.843 -13.928 10.575 1.00 94.62 90 LEU A C 1
ATOM 715 O O . LEU A 1 90 ? 1.579 -15.084 10.217 1.00 94.62 90 LEU A O 1
ATOM 719 N N . PRO A 1 91 ? 1.061 -12.872 10.275 1.00 93.81 91 PRO A N 1
ATOM 720 C CA . PRO A 1 91 ? -0.073 -12.966 9.358 1.00 93.81 91 PRO A CA 1
ATOM 721 C C . PRO A 1 91 ? 0.365 -13.444 7.968 1.00 93.81 91 PRO A C 1
ATOM 723 O O . PRO A 1 91 ? 1.426 -13.041 7.482 1.00 93.81 91 PRO A O 1
ATOM 726 N N . SER A 1 92 ? -0.456 -14.273 7.328 1.00 94.12 92 SER A N 1
ATOM 727 C CA . SER A 1 92 ? -0.303 -14.696 5.931 1.00 94.12 92 SER A CA 1
ATOM 728 C C . SER A 1 92 ? -1.498 -14.236 5.089 1.00 94.12 92 SER A C 1
ATOM 730 O O . SER A 1 92 ? -2.523 -13.812 5.620 1.00 94.12 92 SER A O 1
ATOM 732 N N . ASP A 1 93 ? -1.378 -14.316 3.761 1.00 90.94 93 ASP A N 1
ATOM 733 C CA . ASP A 1 93 ? -2.466 -13.934 2.846 1.00 90.94 93 ASP A CA 1
ATOM 734 C C . ASP A 1 93 ? -3.720 -14.813 3.019 1.00 90.94 93 ASP A C 1
ATOM 736 O O . ASP A 1 93 ? -4.848 -14.334 2.934 1.00 90.94 93 ASP A O 1
ATOM 740 N N . GLU A 1 94 ? -3.534 -16.083 3.390 1.00 92.88 94 GLU A N 1
ATOM 741 C CA . GLU A 1 94 ? -4.624 -17.032 3.664 1.00 92.88 94 GLU A CA 1
ATOM 742 C C . GLU A 1 94 ? -5.533 -16.584 4.824 1.00 92.88 94 GLU A C 1
ATOM 744 O O . GLU A 1 94 ? -6.725 -16.903 4.862 1.00 92.88 94 GLU A O 1
ATOM 749 N N . ASP A 1 95 ? -5.000 -15.797 5.760 1.00 93.00 95 ASP A N 1
ATOM 750 C CA . ASP A 1 95 ? -5.763 -15.285 6.896 1.00 93.00 95 ASP A CA 1
ATOM 751 C C . ASP A 1 95 ? -6.763 -14.203 6.489 1.00 93.00 95 ASP A C 1
ATOM 753 O O . ASP A 1 95 ? -7.766 -13.990 7.176 1.00 93.00 95 ASP A O 1
ATOM 757 N N . ARG A 1 96 ? -6.510 -13.519 5.367 1.00 90.12 96 ARG A N 1
ATOM 758 C CA . ARG A 1 96 ? -7.297 -12.372 4.908 1.00 90.12 96 ARG A CA 1
ATOM 759 C C . ARG A 1 96 ? -8.770 -12.726 4.706 1.00 90.12 96 ARG A C 1
ATOM 761 O O . ARG A 1 96 ? -9.640 -11.953 5.097 1.00 90.12 96 ARG A O 1
ATOM 768 N N . VAL A 1 97 ? -9.053 -13.926 4.189 1.00 91.00 97 VAL A N 1
ATOM 769 C CA . VAL A 1 97 ? -10.421 -14.456 4.011 1.00 91.00 97 VAL A CA 1
ATOM 770 C C . VAL A 1 97 ? -11.220 -14.475 5.319 1.00 91.00 97 VAL A C 1
ATOM 772 O O . VAL A 1 97 ? -12.438 -14.306 5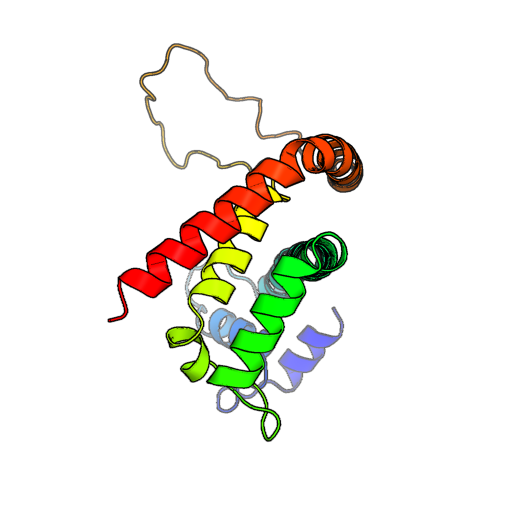.303 1.00 91.00 97 VAL A O 1
ATOM 775 N N . HIS A 1 98 ? -10.544 -14.633 6.456 1.00 91.56 98 HIS A N 1
ATOM 776 C CA . HIS A 1 98 ? -11.160 -14.702 7.780 1.00 91.56 98 HIS A CA 1
ATOM 777 C C . HIS A 1 98 ? -11.188 -13.342 8.498 1.00 91.56 98 HIS A C 1
ATOM 779 O O . HIS A 1 98 ? -11.673 -13.253 9.625 1.00 91.56 98 HIS A O 1
ATOM 785 N N . MET A 1 99 ? -10.704 -12.270 7.859 1.00 92.50 99 MET A N 1
ATOM 786 C CA . MET A 1 99 ? -10.649 -10.915 8.418 1.00 92.50 99 MET A CA 1
ATOM 787 C C . MET A 1 99 ? -11.478 -9.890 7.619 1.00 92.50 99 MET A C 1
ATOM 789 O O . MET A 1 99 ? -10.980 -8.814 7.283 1.00 92.50 99 MET A O 1
ATOM 793 N N . PRO A 1 100 ? -12.777 -10.130 7.367 1.00 90.62 100 PRO A N 1
ATOM 794 C CA . PRO A 1 100 ? -13.591 -9.214 6.567 1.00 90.62 100 PRO A CA 1
ATOM 795 C C . PRO A 1 100 ? -13.724 -7.808 7.168 1.00 90.62 100 PRO A C 1
ATOM 797 O O . PRO A 1 100 ? -13.881 -6.828 6.446 1.00 90.62 100 PRO A O 1
ATOM 800 N N . TYR A 1 101 ? -13.660 -7.694 8.498 1.00 90.31 101 TYR A N 1
ATOM 801 C CA . TYR A 1 101 ? -13.691 -6.400 9.179 1.00 90.31 101 TYR A CA 1
ATOM 802 C C . TYR A 1 101 ? -12.420 -5.577 8.909 1.00 90.31 101 TYR A C 1
ATOM 804 O O . TYR A 1 101 ? -12.499 -4.356 8.786 1.00 90.31 101 TYR A O 1
ATOM 812 N N . LEU A 1 102 ? -11.258 -6.232 8.782 1.00 92.69 102 LEU A N 1
ATOM 813 C CA . LEU A 1 102 ? -10.012 -5.569 8.389 1.00 92.69 102 LEU A CA 1
ATOM 814 C C . LEU A 1 102 ? -10.113 -5.051 6.950 1.00 92.69 102 LEU A C 1
ATOM 816 O O . LEU A 1 102 ? -9.734 -3.913 6.687 1.00 92.69 102 LEU A O 1
ATOM 820 N N . ASP A 1 103 ? -10.685 -5.847 6.047 1.00 92.00 103 ASP A N 1
ATOM 821 C CA . ASP A 1 103 ? -10.900 -5.447 4.656 1.00 92.00 103 ASP A CA 1
ATOM 822 C C . ASP A 1 103 ? -11.851 -4.253 4.550 1.00 92.00 103 ASP A C 1
ATOM 824 O O . ASP A 1 103 ? -11.507 -3.260 3.909 1.00 92.00 103 ASP A O 1
ATOM 828 N N . ALA A 1 104 ? -12.989 -4.287 5.251 1.00 91.12 104 ALA A N 1
ATOM 829 C CA . ALA A 1 104 ? -13.908 -3.151 5.332 1.00 91.12 104 ALA A CA 1
ATOM 830 C C . ALA A 1 104 ? -13.210 -1.891 5.872 1.00 91.12 104 ALA A C 1
ATOM 832 O O . ALA A 1 104 ? -13.329 -0.811 5.296 1.00 91.12 104 ALA A O 1
ATOM 833 N N . PHE A 1 105 ? -12.406 -2.026 6.932 1.00 93.81 105 PHE A N 1
ATOM 834 C CA . PHE A 1 105 ? -11.621 -0.916 7.471 1.00 93.81 105 PHE A CA 1
ATOM 835 C C . PHE A 1 105 ? -10.637 -0.334 6.443 1.00 93.81 105 PHE A C 1
ATOM 837 O O . PHE A 1 105 ? -10.542 0.889 6.312 1.00 93.81 105 PHE A O 1
ATOM 844 N N . ILE A 1 106 ? -9.913 -1.179 5.703 1.00 92.69 106 ILE A N 1
ATOM 845 C CA . ILE A 1 106 ? -8.953 -0.738 4.682 1.00 92.69 106 ILE A CA 1
ATOM 846 C C . ILE A 1 106 ? -9.682 -0.033 3.533 1.00 92.69 106 ILE A C 1
ATOM 848 O O . ILE A 1 106 ? -9.284 1.067 3.143 1.00 92.69 106 ILE A O 1
ATOM 852 N N . TYR A 1 107 ? -10.760 -0.623 3.010 1.00 91.50 107 TYR A N 1
ATOM 853 C CA . TYR A 1 107 ? -11.536 -0.031 1.919 1.00 91.50 107 TYR A CA 1
ATOM 854 C C . TYR A 1 107 ? -12.151 1.305 2.314 1.00 91.50 107 TYR A C 1
ATOM 856 O O . TYR A 1 107 ? -12.025 2.281 1.571 1.00 91.50 107 TYR A O 1
ATOM 864 N N . GLU A 1 108 ? -12.737 1.385 3.504 1.00 91.06 108 GLU A N 1
ATOM 865 C CA . GLU A 1 108 ? -13.335 2.620 3.990 1.00 91.06 108 GLU A CA 1
ATOM 866 C C . GLU A 1 108 ? -12.272 3.6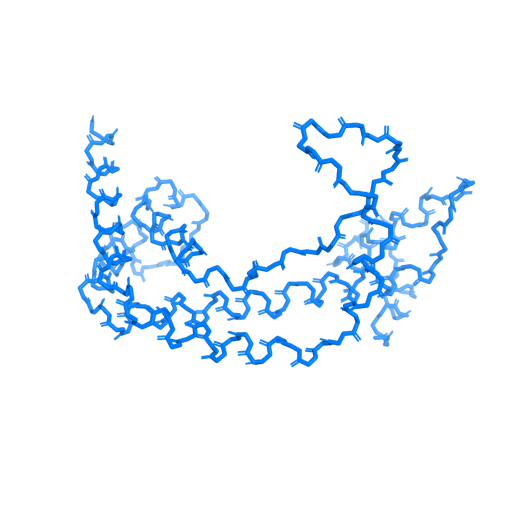78 4.296 1.00 91.06 108 GLU A C 1
ATOM 868 O O . GLU A 1 108 ? -12.470 4.853 3.995 1.00 91.06 108 GLU A O 1
ATOM 873 N N . THR A 1 109 ? -11.089 3.279 4.774 1.00 90.62 109 THR A N 1
ATOM 874 C CA . THR A 1 109 ? -9.943 4.189 4.910 1.00 90.62 109 THR A CA 1
ATOM 875 C C . THR A 1 109 ? -9.535 4.768 3.555 1.00 90.62 109 THR A C 1
ATOM 877 O O . THR A 1 109 ? -9.367 5.983 3.434 1.00 90.62 109 THR A O 1
ATOM 880 N N . MET A 1 110 ? -9.416 3.943 2.512 1.00 88.94 110 MET A N 1
ATOM 881 C CA . MET A 1 110 ? -9.076 4.421 1.166 1.00 88.94 110 MET A CA 1
ATOM 882 C C . MET A 1 110 ? -10.164 5.341 0.596 1.00 88.94 110 MET A C 1
ATOM 884 O O . MET A 1 110 ? -9.848 6.408 0.066 1.00 88.94 110 MET A O 1
ATOM 888 N N . ARG A 1 111 ? -11.443 4.983 0.768 1.00 88.38 111 ARG A N 1
ATOM 889 C CA . ARG A 1 111 ? -12.587 5.789 0.314 1.00 88.38 111 ARG A CA 1
ATOM 890 C C . ARG A 1 111 ? -12.667 7.133 1.039 1.00 88.38 111 ARG A C 1
ATOM 892 O O . ARG A 1 111 ? -12.889 8.162 0.408 1.00 88.38 111 ARG A O 1
ATOM 899 N N . PHE A 1 112 ? -12.489 7.128 2.357 1.00 85.19 112 PHE A N 1
ATOM 900 C CA . PHE A 1 112 ? -12.597 8.314 3.203 1.00 85.19 112 PHE A CA 1
ATOM 901 C C . PHE A 1 112 ? -11.451 9.298 2.981 1.00 85.19 112 PHE A C 1
ATOM 903 O O . PHE A 1 112 ? -11.660 10.511 2.948 1.00 85.19 112 PHE A O 1
ATOM 910 N N . THR A 1 113 ? -10.231 8.780 2.862 1.00 83.12 113 THR A N 1
ATOM 911 C CA . THR A 1 113 ? -9.035 9.618 2.750 1.00 83.12 113 THR A CA 1
ATOM 912 C C . THR A 1 113 ? -8.879 10.186 1.353 1.00 83.12 113 THR A C 1
ATOM 914 O O . THR A 1 113 ? -8.439 11.328 1.237 1.00 83.12 113 THR A O 1
ATOM 917 N N . SER A 1 114 ? -9.262 9.418 0.319 1.00 78.12 114 SER A N 1
ATOM 918 C CA . SER A 1 114 ? -9.268 9.817 -1.093 1.00 78.12 114 SER A CA 1
ATOM 919 C C . SER A 1 114 ? -8.084 10.733 -1.442 1.00 78.12 114 SER A C 1
ATOM 921 O O . SER A 1 114 ? -8.259 11.817 -2.005 1.00 78.12 114 SER A O 1
ATOM 923 N N . PHE A 1 115 ? -6.869 10.326 -1.053 1.00 74.31 115 PHE A N 1
ATOM 924 C CA . PHE A 1 115 ? -5.681 11.189 -1.093 1.00 74.31 115 PHE A CA 1
ATOM 925 C C . PHE A 1 115 ? -5.225 11.528 -2.524 1.00 74.31 115 PHE A C 1
ATOM 927 O O . PHE A 1 115 ? -4.485 12.490 -2.715 1.00 74.31 115 PHE A O 1
ATOM 934 N N . VAL A 1 116 ? -5.742 10.820 -3.535 1.00 75.94 116 VAL A N 1
ATOM 935 C CA . VAL A 1 116 ? -5.652 11.180 -4.960 1.00 75.94 116 VAL A CA 1
ATOM 936 C C . VAL A 1 116 ? -6.984 11.790 -5.406 1.00 75.94 116 VAL A C 1
ATOM 938 O O . VAL A 1 116 ? -7.843 11.131 -5.982 1.00 75.94 116 VAL A O 1
ATOM 941 N N . THR A 1 117 ? -7.189 13.064 -5.073 1.00 65.44 117 THR A N 1
ATOM 942 C CA . THR A 1 117 ? -8.467 13.775 -5.316 1.00 65.44 117 THR A CA 1
ATOM 943 C C . THR A 1 117 ? -8.774 14.022 -6.793 1.00 65.44 117 THR A C 1
ATOM 945 O O . THR A 1 117 ? -9.936 14.145 -7.175 1.00 65.44 117 THR A O 1
ATOM 948 N N . VAL A 1 118 ? -7.732 14.092 -7.618 1.00 71.50 118 VAL A N 1
ATOM 949 C CA . VAL A 1 118 ? -7.803 14.198 -9.072 1.00 71.50 118 VAL A CA 1
ATOM 950 C C . VAL A 1 118 ? -6.851 13.145 -9.614 1.00 71.50 118 VAL A C 1
ATOM 952 O O . VAL A 1 118 ? -5.691 13.088 -9.208 1.00 71.50 118 VAL A O 1
ATOM 955 N N . THR A 1 119 ? -7.358 12.275 -10.480 1.00 76.25 119 THR A N 1
ATOM 956 C CA . THR A 1 119 ? -6.548 11.236 -11.119 1.00 76.25 119 THR A CA 1
ATOM 957 C C . THR A 1 119 ? -5.638 11.843 -12.183 1.00 76.25 119 THR A C 1
ATOM 959 O O . THR A 1 119 ? -5.840 12.980 -12.611 1.00 76.25 119 THR A O 1
ATOM 962 N N . ILE A 1 120 ? -4.673 11.059 -12.670 1.00 79.06 120 ILE A N 1
ATOM 963 C CA . ILE A 1 120 ? -3.834 11.451 -13.808 1.00 79.06 120 ILE A CA 1
ATOM 964 C C . ILE A 1 120 ? -4.744 11.887 -14.975 1.00 79.06 120 ILE A C 1
ATOM 966 O O . ILE A 1 120 ? -5.721 11.188 -15.275 1.00 79.06 120 ILE A O 1
ATOM 970 N N . PRO A 1 121 ? -4.491 13.047 -15.609 1.00 79.88 121 PRO A N 1
ATOM 971 C CA . PRO A 1 121 ? -5.285 13.498 -16.742 1.00 79.88 121 PRO A CA 1
ATOM 972 C C . PRO A 1 121 ? -5.283 12.461 -17.866 1.00 79.88 121 PRO A C 1
ATOM 974 O O . PRO A 1 121 ? -4.231 12.014 -18.314 1.00 79.88 121 PRO A O 1
ATOM 977 N N . HIS A 1 122 ? -6.471 12.091 -18.340 1.00 82.06 122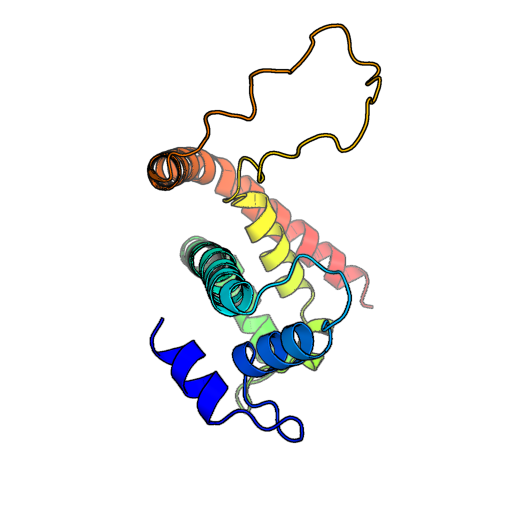 HIS A N 1
ATOM 978 C CA . HIS A 1 122 ? -6.613 11.164 -19.459 1.00 82.06 122 HIS A CA 1
ATOM 979 C C . HIS A 1 122 ? -6.775 11.944 -20.764 1.00 82.06 122 HIS A C 1
ATOM 981 O O . HIS A 1 122 ? -7.582 12.873 -20.843 1.00 82.06 122 HIS A O 1
ATOM 987 N N . SER A 1 123 ? -6.040 11.541 -21.801 1.00 82.00 123 SER A N 1
ATOM 988 C CA . SER A 1 123 ? -6.218 12.051 -23.163 1.00 82.00 123 SER A CA 1
ATOM 989 C C . SER A 1 123 ? -7.045 11.079 -24.002 1.00 82.00 123 SER A C 1
ATOM 991 O O . SER A 1 123 ? -6.995 9.865 -23.809 1.00 82.00 123 SER A O 1
ATOM 993 N N . LYS A 1 124 ? -7.821 11.613 -24.947 1.00 80.00 124 LYS A N 1
ATOM 994 C CA . LYS A 1 124 ? -8.625 10.809 -25.875 1.00 80.00 124 LYS A CA 1
ATOM 995 C C . LYS A 1 124 ? -7.720 10.242 -26.970 1.00 80.00 124 LYS A C 1
ATOM 997 O O . LYS A 1 124 ? -6.966 10.993 -27.581 1.00 80.00 124 LYS A O 1
ATOM 1002 N N . THR A 1 125 ? -7.834 8.946 -27.255 1.00 88.25 125 THR A N 1
ATOM 1003 C CA . THR A 1 125 ? -7.099 8.284 -28.352 1.00 88.25 125 THR A CA 1
ATOM 1004 C C . THR A 1 125 ? -7.775 8.447 -29.717 1.00 88.25 125 THR A C 1
ATOM 1006 O O . THR A 1 125 ? -7.145 8.237 -30.747 1.00 88.25 125 THR A O 1
ATOM 1009 N N . SER A 1 126 ? -9.054 8.828 -29.740 1.00 83.94 126 SER A N 1
ATOM 1010 C CA . SER A 1 126 ? -9.838 9.109 -30.947 1.00 83.94 126 SER A CA 1
ATOM 1011 C C . SER A 1 126 ? -10.956 10.110 -30.643 1.00 83.94 126 SER A C 1
ATOM 1013 O O . SER A 1 126 ? -11.253 10.400 -29.477 1.00 83.94 126 SER A O 1
ATOM 1015 N N . ASP A 1 127 ? -11.575 10.659 -31.687 1.00 83.62 127 ASP A N 1
ATOM 1016 C CA . ASP A 1 127 ? -12.691 11.586 -31.533 1.00 83.62 127 ASP A CA 1
ATOM 1017 C C . ASP A 1 127 ? -13.902 10.877 -30.917 1.00 83.62 127 ASP A C 1
ATOM 1019 O O . ASP A 1 127 ? -14.504 9.983 -31.508 1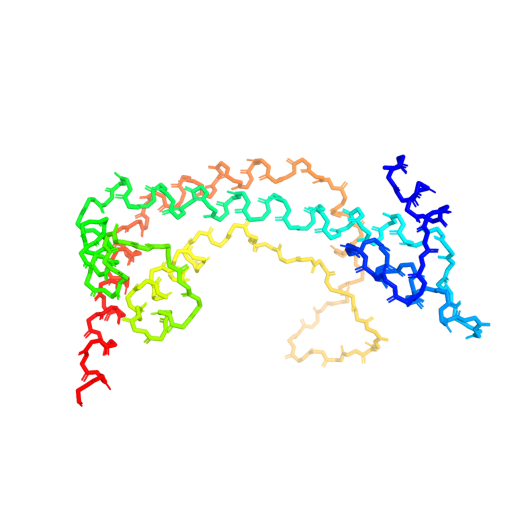.00 83.62 127 ASP A O 1
ATOM 1023 N N . VAL A 1 128 ? -14.277 11.309 -29.714 1.00 79.31 128 VAL A N 1
ATOM 1024 C CA . VAL A 1 128 ? -15.462 10.818 -29.004 1.00 79.31 128 VAL A CA 1
ATOM 1025 C C . VAL A 1 128 ? -16.458 11.953 -28.788 1.00 79.31 128 VAL A C 1
ATOM 1027 O O . VAL A 1 128 ? -16.142 12.972 -28.159 1.00 79.31 128 VAL A O 1
ATOM 1030 N N . THR A 1 129 ? -17.679 11.763 -29.291 1.00 76.56 129 THR A N 1
ATOM 1031 C CA . THR A 1 129 ? -18.833 12.619 -29.000 1.00 76.56 129 THR A CA 1
ATOM 1032 C C . THR A 1 129 ? -19.411 12.214 -27.652 1.00 76.56 129 THR A C 1
ATOM 1034 O O . THR A 1 129 ? -20.103 11.204 -27.537 1.00 76.56 129 THR A O 1
ATOM 1037 N N . TRP A 1 130 ? -19.106 12.989 -26.614 1.00 66.38 130 TRP A N 1
ATOM 1038 C CA . TRP A 1 130 ? -19.717 12.808 -25.303 1.00 66.38 130 TRP A CA 1
ATOM 1039 C C . TRP A 1 130 ? -21.027 13.598 -25.261 1.00 66.38 130 TRP A C 1
ATOM 1041 O O . TRP A 1 130 ? -21.043 14.787 -25.575 1.00 66.38 130 TRP A O 1
ATOM 1051 N N . SER A 1 131 ? -22.138 12.945 -24.917 1.00 58.53 131 SER A N 1
ATOM 1052 C CA . SER A 1 131 ? -23.484 13.534 -24.948 1.00 58.53 131 SER A CA 1
ATOM 1053 C C . SER A 1 131 ? -23.783 14.407 -23.723 1.00 58.53 131 SER A C 1
ATOM 1055 O O . SER A 1 131 ? -24.868 14.331 -23.148 1.00 58.53 131 SER A O 1
ATOM 1057 N N . VAL A 1 132 ? -22.825 15.229 -23.306 1.00 58.75 132 VAL A N 1
ATOM 1058 C CA . VAL A 1 132 ? -23.069 16.339 -22.386 1.00 58.75 132 VAL A CA 1
ATOM 1059 C C . VAL A 1 132 ? -22.486 17.575 -23.050 1.00 58.75 132 VAL A C 1
ATOM 1061 O O . VAL A 1 132 ? -21.277 17.724 -23.184 1.00 58.75 132 VAL A O 1
ATOM 1064 N N . ASN A 1 133 ? -23.418 18.372 -23.562 1.00 49.03 133 ASN A N 1
ATOM 1065 C CA . ASN A 1 133 ? -23.328 19.713 -24.128 1.00 49.03 133 ASN A CA 1
ATOM 1066 C C . ASN A 1 133 ? -21.940 20.375 -24.206 1.00 49.03 133 ASN A C 1
ATOM 1068 O O . ASN A 1 133 ? -21.332 20.703 -23.195 1.00 49.03 133 ASN A O 1
ATOM 1072 N N . HIS A 1 134 ? -21.557 20.648 -25.460 1.00 51.91 134 HIS A N 1
ATOM 1073 C CA . HIS A 1 134 ? -20.760 21.775 -25.950 1.00 51.91 134 HIS A CA 1
ATOM 1074 C C . HIS A 1 134 ? -19.680 22.340 -25.019 1.00 51.91 134 HIS A C 1
ATOM 1076 O O . HIS A 1 134 ? -19.924 23.315 -24.328 1.00 51.91 134 HIS A O 1
ATOM 1082 N N . ASP A 1 135 ? -18.460 21.808 -25.128 1.00 51.47 135 ASP A N 1
ATOM 1083 C CA . ASP A 1 135 ? -17.261 22.641 -25.292 1.00 51.47 135 ASP A CA 1
ATOM 1084 C C . ASP A 1 135 ? -16.073 21.789 -25.785 1.00 51.47 135 ASP A C 1
ATOM 1086 O O . ASP A 1 135 ? -15.841 20.684 -25.280 1.00 51.47 135 ASP A O 1
ATOM 1090 N N . PRO A 1 136 ? -15.289 22.246 -26.782 1.00 45.88 136 PRO A N 1
ATOM 1091 C CA . PRO A 1 136 ? -14.083 21.547 -27.195 1.00 45.88 136 PRO A CA 1
ATOM 1092 C C . PRO A 1 136 ? -13.009 21.740 -26.114 1.00 45.88 136 PRO A C 1
ATOM 1094 O O . PRO A 1 136 ? -12.307 22.748 -26.081 1.00 45.88 136 PRO A O 1
ATOM 1097 N N . LEU A 1 137 ? -12.874 20.745 -25.232 1.00 47.12 137 LEU A N 1
ATOM 1098 C CA . LEU A 1 137 ? -11.898 20.629 -24.132 1.00 47.12 137 LEU A CA 1
ATOM 1099 C C . LEU A 1 137 ? -10.427 20.541 -24.602 1.00 47.12 137 LEU A C 1
ATOM 1101 O O . LEU A 1 137 ? -9.641 19.746 -24.095 1.00 47.12 137 LEU A O 1
ATOM 1105 N N . ARG A 1 138 ? -10.010 21.345 -25.581 1.00 44.78 138 ARG A N 1
ATOM 1106 C CA . ARG A 1 138 ? -8.681 21.258 -26.202 1.00 44.78 138 ARG A CA 1
ATOM 1107 C C . ARG A 1 138 ? -7.559 21.908 -25.379 1.00 44.78 138 ARG A C 1
ATOM 1109 O O . ARG A 1 138 ? -6.433 21.945 -25.857 1.00 44.78 138 ARG A O 1
ATOM 1116 N N . LYS A 1 139 ? -7.840 22.446 -24.180 1.00 40.91 139 LYS A N 1
ATOM 1117 C CA . LYS A 1 139 ? -6.881 23.298 -23.444 1.00 40.91 139 LYS A CA 1
ATOM 1118 C C . LYS A 1 139 ? -6.662 22.981 -21.956 1.00 40.91 139 LYS A C 1
ATOM 1120 O O . LYS A 1 139 ? -5.773 23.568 -21.362 1.00 40.91 139 LYS A O 1
ATOM 1125 N N . TRP A 1 140 ? -7.397 22.050 -21.347 1.00 44.94 140 TRP A N 1
ATOM 1126 C CA . TRP A 1 140 ? -7.321 21.846 -19.886 1.00 44.94 140 TRP A CA 1
ATOM 1127 C C . TRP A 1 140 ? -6.290 20.809 -19.413 1.00 44.94 140 TRP A C 1
ATOM 1129 O O . TRP A 1 140 ? -6.057 20.704 -18.216 1.00 44.94 140 TRP A O 1
ATOM 1139 N N . ILE A 1 141 ? -5.662 20.057 -20.322 1.00 46.66 141 ILE A N 1
ATOM 1140 C CA . ILE A 1 141 ? -4.777 18.933 -19.956 1.00 46.66 141 ILE A CA 1
ATOM 1141 C C . ILE A 1 141 ? -3.283 19.320 -19.976 1.00 46.66 141 ILE A C 1
ATOM 1143 O O . ILE A 1 141 ? -2.466 18.617 -19.394 1.00 46.66 141 ILE A O 1
ATOM 1147 N N . ALA A 1 142 ? -2.907 20.446 -20.594 1.00 39.06 142 ALA A N 1
ATOM 1148 C CA . ALA A 1 142 ? -1.494 20.762 -20.838 1.00 39.06 142 ALA A CA 1
ATOM 1149 C C . ALA A 1 142 ? -0.742 21.428 -19.662 1.00 39.06 142 ALA A C 1
ATOM 1151 O O . ALA A 1 142 ? 0.480 21.367 -19.651 1.00 39.06 142 ALA A O 1
ATOM 1152 N N . ASP A 1 143 ? -1.426 21.986 -18.654 1.00 38.00 143 ASP A N 1
ATOM 1153 C CA . ASP A 1 143 ? -0.779 22.782 -17.590 1.00 38.00 143 ASP A CA 1
ATOM 1154 C C . ASP A 1 143 ? -1.029 22.208 -16.179 1.00 38.00 143 ASP A C 1
ATOM 1156 O O . ASP A 1 143 ? -1.587 22.874 -15.305 1.00 38.00 143 ASP A O 1
ATOM 1160 N N . GLN A 1 144 ? -0.653 20.951 -15.931 1.00 44.03 144 GLN A N 1
ATOM 1161 C CA . GLN A 1 144 ? -0.623 20.380 -14.568 1.00 44.03 144 GLN A CA 1
ATOM 1162 C C . GLN A 1 144 ? 0.736 19.758 -14.224 1.00 44.03 144 GLN A C 1
ATOM 1164 O O . GLN A 1 144 ? 0.825 18.795 -13.469 1.00 44.03 144 GLN A O 1
ATOM 1169 N N . PHE A 1 145 ? 1.812 20.340 -14.751 1.00 44.44 145 PHE A N 1
ATOM 1170 C CA . PHE A 1 145 ? 3.167 20.044 -14.300 1.00 44.44 145 PHE A CA 1
ATOM 1171 C C . PHE A 1 145 ? 3.579 21.019 -13.193 1.00 44.44 145 PHE A C 1
ATOM 1173 O O . PHE A 1 145 ? 4.464 21.839 -13.374 1.00 44.44 145 PHE A O 1
ATOM 1180 N N . GLU A 1 146 ? 2.916 20.948 -12.038 1.00 46.28 146 GLU A N 1
ATOM 1181 C CA . GLU A 1 146 ? 3.470 21.503 -10.800 1.00 46.28 146 GLU A CA 1
ATOM 1182 C C . GLU A 1 146 ? 3.198 20.535 -9.645 1.00 46.28 146 GLU A C 1
ATOM 1184 O O . GLU A 1 146 ? 2.139 20.527 -9.014 1.00 46.28 146 GLU A O 1
ATOM 1189 N N . ILE A 1 147 ? 4.215 19.726 -9.348 1.00 52.00 147 ILE A N 1
ATOM 1190 C CA . ILE A 1 147 ? 4.311 18.808 -8.201 1.00 52.00 147 ILE A CA 1
ATOM 1191 C C . ILE A 1 147 ? 4.083 19.538 -6.853 1.00 52.00 147 ILE A C 1
ATOM 1193 O O . ILE A 1 147 ? 3.762 18.916 -5.841 1.00 52.00 147 ILE A O 1
ATOM 1197 N N . PHE A 1 148 ? 4.131 20.874 -6.825 1.00 42.78 148 PHE A N 1
ATOM 1198 C CA . PHE A 1 148 ? 3.882 21.693 -5.635 1.00 42.78 148 PHE A CA 1
ATOM 1199 C C . PHE A 1 148 ? 2.431 21.700 -5.116 1.00 42.78 148 PHE A C 1
ATOM 1201 O O . PHE A 1 148 ? 2.199 22.110 -3.975 1.00 42.78 148 PHE A O 1
ATOM 1208 N N . LEU A 1 149 ? 1.448 21.208 -5.879 1.00 50.81 149 LEU A N 1
ATOM 1209 C CA . LEU A 1 149 ? 0.048 21.175 -5.431 1.00 50.81 149 LEU A CA 1
ATOM 1210 C C . LEU A 1 149 ? -0.264 20.021 -4.451 1.00 50.81 149 LEU A C 1
ATOM 1212 O O . LEU A 1 149 ? -1.239 20.103 -3.698 1.00 50.81 149 LEU A O 1
ATOM 1216 N N . PHE A 1 150 ? 0.582 18.984 -4.390 1.00 54.00 150 PHE A N 1
ATOM 1217 C CA . PHE A 1 150 ? 0.374 17.809 -3.529 1.00 54.00 150 PHE A CA 1
ATOM 1218 C C . PHE A 1 150 ? 0.339 18.159 -2.029 1.00 54.00 150 PHE A C 1
ATOM 1220 O O . PHE A 1 150 ? -0.537 17.691 -1.298 1.00 54.00 150 PHE A O 1
ATOM 1227 N N . PHE A 1 151 ? 1.215 19.057 -1.563 1.00 47.94 151 PHE A N 1
ATOM 1228 C CA . PHE A 1 151 ? 1.266 19.446 -0.145 1.00 47.94 151 PHE A CA 1
ATOM 1229 C C . PHE A 1 151 ? 0.086 20.331 0.289 1.00 47.94 151 PHE A C 1
ATOM 1231 O O . PHE A 1 151 ? -0.424 20.191 1.404 1.00 47.94 151 PHE A O 1
ATOM 1238 N N . ALA A 1 152 ? -0.395 21.218 -0.587 1.00 50.22 152 ALA A N 1
ATOM 1239 C CA . ALA A 1 152 ? -1.528 22.093 -0.282 1.00 50.22 152 ALA A CA 1
ATOM 1240 C C . ALA A 1 152 ? -2.860 21.323 -0.248 1.00 50.22 152 ALA A C 1
ATOM 1242 O O . ALA A 1 152 ? -3.713 21.597 0.603 1.00 50.22 152 ALA A O 1
ATOM 1243 N N . ILE A 1 153 ? -3.023 20.323 -1.122 1.00 56.09 153 ILE A N 1
ATOM 1244 C CA . ILE A 1 153 ? -4.200 19.447 -1.135 1.00 56.09 153 ILE A CA 1
ATOM 1245 C C . ILE A 1 153 ? -4.213 18.553 0.106 1.00 56.09 153 ILE A C 1
ATOM 1247 O O . ILE A 1 153 ? -5.252 18.469 0.754 1.00 56.09 153 ILE A O 1
ATOM 1251 N N . LEU A 1 154 ? -3.077 17.976 0.515 1.00 51.34 154 LEU A N 1
ATOM 1252 C CA . LEU A 1 154 ? -2.987 17.189 1.754 1.00 51.34 154 LEU A CA 1
ATOM 1253 C C . LEU A 1 154 ? -3.411 17.999 2.992 1.00 51.34 154 LEU A C 1
ATOM 1255 O O . LEU A 1 154 ? -4.206 17.518 3.800 1.00 51.34 154 LEU A O 1
ATOM 1259 N N . LEU A 1 155 ? -2.963 19.254 3.122 1.00 51.94 155 LEU A N 1
ATOM 1260 C CA . LEU A 1 155 ? -3.347 20.124 4.243 1.00 51.94 155 LEU A CA 1
ATOM 1261 C C . LEU A 1 155 ? -4.817 20.577 4.178 1.00 51.94 155 LEU A C 1
ATOM 1263 O O . LEU A 1 155 ? -5.486 20.648 5.214 1.00 51.94 155 LEU A O 1
ATOM 1267 N N . HIS A 1 156 ? -5.345 20.864 2.983 1.00 56.56 156 HIS A N 1
ATOM 1268 C CA . HIS A 1 156 ? -6.755 21.227 2.809 1.00 56.56 156 HIS A CA 1
ATOM 1269 C C . HIS A 1 156 ? -7.691 20.039 3.068 1.00 56.56 156 HIS A C 1
ATOM 1271 O O . HIS A 1 156 ? -8.721 20.201 3.729 1.00 56.56 156 HIS A O 1
ATOM 1277 N N . GLN A 1 157 ? -7.315 18.846 2.603 1.00 54.75 157 GLN A N 1
ATOM 1278 C CA . GLN A 1 157 ? -8.055 17.619 2.863 1.00 54.75 157 GLN A CA 1
ATOM 1279 C C . GLN A 1 157 ? -8.024 17.285 4.347 1.00 54.75 157 GLN A C 1
ATOM 1281 O O . GLN A 1 157 ? -9.087 17.134 4.926 1.00 54.75 157 GLN A O 1
ATOM 1286 N N . CYS A 1 158 ? -6.873 17.360 5.022 1.00 49.91 158 CYS A N 1
ATOM 1287 C CA . CYS A 1 158 ? -6.785 17.109 6.464 1.00 49.91 158 CYS A CA 1
ATOM 1288 C C . CYS A 1 158 ? -7.808 17.935 7.283 1.00 49.91 158 CYS A C 1
ATOM 1290 O O . CYS A 1 158 ? -8.428 17.424 8.218 1.00 49.91 158 CYS A O 1
ATOM 1292 N N . LYS A 1 159 ? -8.095 19.182 6.873 1.00 53.56 159 LYS A N 1
ATOM 1293 C CA . LYS A 1 159 ? -9.100 20.045 7.521 1.00 53.56 159 LYS A CA 1
ATOM 1294 C C . LYS A 1 159 ? -10.560 19.635 7.245 1.00 53.56 159 LYS A C 1
ATOM 1296 O O . LYS A 1 159 ? -11.382 19.753 8.150 1.00 53.56 159 LYS A O 1
ATOM 1301 N N . LYS A 1 160 ? -10.886 19.151 6.038 1.00 55.12 160 LYS A N 1
ATOM 1302 C CA . LYS A 1 160 ? -12.227 18.637 5.659 1.00 55.12 160 LYS A CA 1
ATOM 1303 C C . LYS A 1 160 ? -12.470 17.192 6.115 1.00 55.12 160 LYS A C 1
ATOM 1305 O O . LYS A 1 160 ? -13.593 16.826 6.456 1.00 55.12 160 LYS A O 1
ATOM 1310 N N . THR A 1 161 ? -11.422 16.381 6.168 1.00 54.41 161 THR A N 1
ATOM 1311 C CA . THR A 1 161 ? -11.441 15.002 6.655 1.00 54.41 161 THR A CA 1
ATOM 1312 C C . THR A 1 161 ? -11.807 14.988 8.139 1.00 54.41 161 THR A C 1
ATOM 1314 O O . THR A 1 161 ? -12.709 14.253 8.531 1.00 54.41 161 THR A O 1
ATOM 1317 N N . LEU A 1 162 ? -11.235 15.887 8.958 1.00 56.28 162 LEU A N 1
ATOM 1318 C CA . LEU A 1 162 ? -11.527 15.978 10.398 1.00 56.28 162 LEU A CA 1
ATOM 1319 C C . LEU A 1 162 ? -13.013 16.178 10.743 1.00 56.28 162 LEU A C 1
ATOM 1321 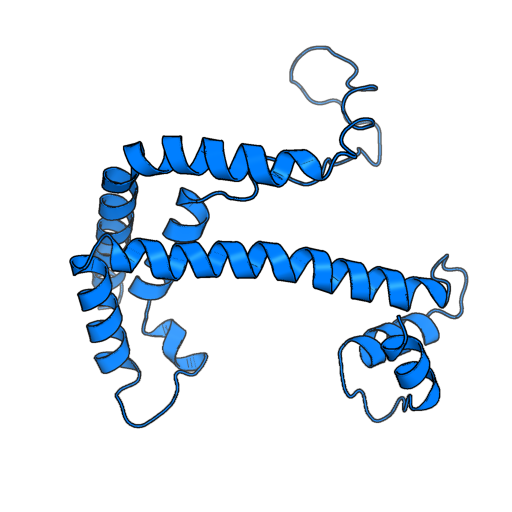O O . LEU A 1 162 ? -13.458 15.645 11.760 1.00 56.28 162 LEU A O 1
ATOM 1325 N N . THR A 1 163 ? -13.778 16.884 9.905 1.00 60.34 163 THR A N 1
ATOM 1326 C CA . THR A 1 163 ? -15.217 17.119 10.112 1.00 60.34 163 THR A CA 1
ATOM 1327 C C . THR A 1 163 ? -16.097 15.901 9.823 1.00 60.34 163 THR A C 1
ATOM 1329 O O . THR A 1 163 ? -17.173 15.797 10.400 1.00 60.34 163 THR A O 1
ATOM 1332 N N . ASN A 1 164 ? -15.634 14.950 9.004 1.00 69.75 164 ASN A N 1
ATOM 1333 C CA . ASN A 1 164 ? -16.419 13.782 8.581 1.00 69.75 164 ASN A CA 1
ATOM 1334 C C . ASN A 1 164 ? -15.941 12.455 9.201 1.00 69.75 164 ASN A C 1
ATOM 1336 O O . ASN A 1 164 ? -16.427 11.392 8.817 1.00 69.75 164 ASN A O 1
ATOM 1340 N N . LEU A 1 165 ? -15.027 12.485 10.182 1.00 71.19 165 LEU A N 1
ATOM 1341 C CA . LEU A 1 165 ? -14.532 11.263 10.839 1.00 71.19 165 LEU A CA 1
ATOM 1342 C C . LEU A 1 165 ? -15.635 10.455 11.539 1.00 71.19 165 LEU A C 1
ATOM 1344 O O . LEU A 1 165 ? -15.540 9.234 11.598 1.00 71.19 165 LEU A O 1
ATOM 1348 N N . ALA A 1 166 ? -16.677 11.114 12.053 1.00 73.44 166 ALA A N 1
ATOM 1349 C CA . ALA A 1 166 ? -17.812 10.419 12.660 1.00 73.44 166 ALA A CA 1
ATOM 1350 C C . ALA A 1 166 ? -18.554 9.540 11.635 1.00 73.44 166 ALA A C 1
ATOM 1352 O O . ALA A 1 166 ? -18.864 8.391 11.929 1.00 73.44 166 ALA A O 1
ATOM 1353 N N . CYS A 1 167 ? -18.741 10.049 10.412 1.00 76.62 167 CYS A N 1
ATOM 1354 C CA . CYS A 1 167 ? -19.371 9.315 9.315 1.00 76.62 167 CYS A CA 1
ATOM 1355 C C . CYS A 1 167 ? -18.512 8.120 8.865 1.00 76.62 167 CYS A C 1
ATOM 1357 O O . CYS A 1 167 ? -19.031 7.017 8.729 1.00 76.62 167 CYS A O 1
ATOM 1359 N N . CYS A 1 168 ? -17.194 8.310 8.731 1.00 75.88 168 CYS A N 1
ATOM 1360 C CA . CYS A 1 168 ? -16.254 7.225 8.420 1.00 75.88 168 CYS A CA 1
ATOM 1361 C C . CYS A 1 168 ? -16.322 6.098 9.462 1.00 75.88 168 CYS A C 1
ATOM 1363 O O . CYS A 1 168 ? -16.490 4.930 9.121 1.00 75.88 168 CYS A O 1
ATOM 1365 N N . LYS A 1 169 ? -16.289 6.449 10.753 1.00 77.94 169 LYS A N 1
ATOM 1366 C CA . LYS A 1 169 ? -16.429 5.479 11.844 1.00 77.94 169 LYS A CA 1
ATOM 1367 C C . LYS A 1 169 ? -17.742 4.690 11.763 1.00 77.94 169 LYS A C 1
ATOM 1369 O O . LYS A 1 169 ? -17.721 3.468 11.906 1.00 77.94 169 LYS A O 1
ATOM 1374 N N . GLU A 1 170 ? -18.865 5.370 11.534 1.00 80.56 170 GLU A N 1
ATOM 1375 C CA . GLU A 1 170 ? -20.168 4.714 11.389 1.00 80.56 170 GLU A CA 1
ATOM 1376 C C . GLU A 1 170 ? -20.185 3.738 10.206 1.00 80.56 170 GLU A C 1
ATOM 1378 O O . GLU A 1 170 ? -20.668 2.617 10.359 1.00 80.56 170 GLU A O 1
ATOM 1383 N N . GLN A 1 171 ? -19.602 4.105 9.061 1.00 78.19 171 GLN A N 1
ATOM 1384 C CA . GLN A 1 171 ? -19.531 3.224 7.891 1.00 78.19 171 GLN A CA 1
ATOM 1385 C C . GLN A 1 171 ? -18.665 1.982 8.143 1.00 78.19 171 GLN A C 1
ATOM 1387 O O . GLN A 1 171 ? -19.136 0.876 7.881 1.00 78.19 171 GLN A O 1
ATOM 1392 N N . ILE A 1 172 ? -17.484 2.128 8.761 1.00 78.88 172 ILE A N 1
ATOM 1393 C CA . ILE A 1 172 ? -16.623 0.989 9.151 1.00 78.88 172 ILE A CA 1
ATOM 1394 C C . ILE A 1 172 ? -17.404 -0.002 10.026 1.00 78.88 172 ILE A C 1
ATOM 1396 O O . ILE A 1 172 ? -17.334 -1.219 9.844 1.00 78.88 172 ILE A O 1
ATOM 1400 N N . GLN A 1 173 ? -18.174 0.508 10.989 1.00 78.31 173 GLN A N 1
ATOM 1401 C CA . GLN A 1 173 ? -18.948 -0.330 11.905 1.00 78.31 173 GLN A CA 1
ATOM 1402 C C . GLN A 1 173 ? -20.173 -0.974 11.247 1.00 78.31 173 GLN A C 1
ATOM 1404 O O . GLN A 1 173 ? -20.499 -2.116 11.580 1.00 78.31 173 GLN A O 1
ATOM 1409 N N . LEU A 1 174 ? -20.836 -0.290 10.315 1.00 77.19 174 LEU A N 1
ATOM 1410 C CA . LEU A 1 174 ? -21.955 -0.848 9.554 1.00 77.19 174 LEU A CA 1
ATOM 1411 C C . LEU A 1 174 ? -21.498 -1.963 8.611 1.00 77.19 174 LEU A C 1
ATOM 1413 O O . LEU A 1 174 ? -22.102 -3.036 8.602 1.00 77.19 174 LEU A O 1
ATOM 1417 N N . GLU A 1 175 ? -20.423 -1.740 7.858 1.00 74.06 175 GLU A N 1
ATOM 1418 C CA . GLU A 1 175 ? -19.870 -2.740 6.943 1.00 74.06 175 GLU A CA 1
ATOM 1419 C C . GLU A 1 175 ? -19.341 -3.948 7.718 1.00 74.06 175 GLU A C 1
ATOM 1421 O O . GLU A 1 175 ? -19.728 -5.083 7.436 1.00 74.06 175 GLU A O 1
ATOM 1426 N N . GLY A 1 176 ? -18.586 -3.709 8.792 1.00 66.19 176 GLY A N 1
ATOM 1427 C CA . GLY A 1 176 ? -18.092 -4.757 9.677 1.00 66.19 176 GLY A CA 1
ATOM 1428 C C . GLY A 1 176 ? -19.185 -5.646 10.286 1.00 66.19 176 GLY A C 1
ATOM 1429 O O . GLY A 1 176 ? -19.060 -6.871 10.306 1.00 66.19 176 GLY A O 1
ATOM 1430 N N . ASN A 1 177 ? -20.287 -5.047 10.748 1.00 69.06 177 ASN A N 1
ATOM 1431 C CA . ASN A 1 177 ? -21.414 -5.787 11.324 1.00 69.06 177 ASN A CA 1
ATOM 1432 C C . ASN A 1 177 ? -22.241 -6.549 10.276 1.00 69.06 177 ASN A C 1
ATOM 1434 O O . ASN A 1 177 ? -22.879 -7.546 10.617 1.00 69.06 177 ASN A O 1
ATOM 1438 N N . ASN A 1 178 ? -22.274 -6.081 9.027 1.00 61.88 178 ASN A N 1
ATOM 1439 C CA . ASN A 1 178 ? -22.992 -6.756 7.948 1.00 61.88 178 ASN A CA 1
ATOM 1440 C C . ASN A 1 178 ? -22.217 -7.963 7.416 1.00 61.88 178 ASN A C 1
ATOM 1442 O O . ASN A 1 178 ? -22.835 -8.990 7.139 1.00 61.88 178 ASN A O 1
ATOM 1446 N N . VAL A 1 179 ? -20.883 -7.895 7.337 1.00 59.81 179 VAL A N 1
ATOM 1447 C CA . VAL A 1 179 ? -20.107 -9.056 6.882 1.00 59.81 179 VAL A CA 1
ATOM 1448 C C . VAL A 1 179 ? -20.129 -10.191 7.912 1.00 59.81 179 VAL A C 1
ATOM 1450 O O . VAL A 1 179 ? -20.339 -11.338 7.531 1.00 59.81 179 VAL A O 1
ATOM 1453 N N . GLY A 1 180 ? -20.070 -9.885 9.215 1.00 53.66 180 GLY A N 1
ATOM 1454 C CA . GLY A 1 180 ? -20.197 -10.896 10.279 1.00 53.66 180 GLY A CA 1
ATOM 1455 C C . GLY A 1 180 ? -21.562 -11.602 10.358 1.00 53.66 180 GLY A C 1
ATOM 1456 O O . GLY A 1 180 ? -21.688 -12.613 11.044 1.00 53.66 180 GLY A O 1
ATOM 1457 N N . LYS A 1 181 ? -22.595 -11.096 9.668 1.00 53.94 181 LYS A N 1
ATOM 1458 C CA . LYS A 1 181 ? -23.913 -11.749 9.559 1.00 53.94 181 LYS A CA 1
ATOM 1459 C C . LYS A 1 181 ? -24.041 -12.676 8.348 1.00 53.94 181 LYS A C 1
ATOM 1461 O O . LYS A 1 181 ? -24.901 -13.547 8.376 1.00 53.94 181 LYS A O 1
ATOM 1466 N N . ASN A 1 182 ? -23.213 -12.495 7.319 1.00 49.16 182 ASN A N 1
ATOM 1467 C CA . ASN A 1 182 ? -23.266 -13.274 6.076 1.00 49.16 182 ASN A CA 1
ATOM 1468 C C . ASN A 1 182 ? -22.283 -14.459 6.054 1.00 49.16 182 ASN A C 1
ATOM 1470 O O . ASN A 1 182 ? -22.273 -15.217 5.090 1.00 49.16 182 ASN A O 1
ATOM 1474 N N . SER A 1 183 ? -21.457 -14.615 7.090 1.00 48.09 183 SER A N 1
ATOM 1475 C CA . SER A 1 183 ? -20.481 -15.702 7.241 1.00 48.09 183 SER A CA 1
ATOM 1476 C C . SER A 1 183 ? -20.949 -16.848 8.159 1.00 48.09 183 SER A C 1
ATOM 1478 O O . SER A 1 183 ? -20.115 -17.650 8.573 1.00 48.09 183 SER A O 1
ATOM 1480 N N . ASN A 1 184 ? -22.249 -16.912 8.489 1.00 36.16 184 ASN A N 1
ATOM 1481 C CA . ASN A 1 184 ? -22.882 -17.993 9.264 1.00 36.16 184 ASN A CA 1
ATOM 1482 C C . ASN A 1 184 ? -23.788 -18.858 8.389 1.00 36.16 184 ASN A C 1
ATOM 1484 O O . ASN A 1 184 ? -24.592 -18.267 7.633 1.00 36.16 184 ASN A O 1
#

InterPro domains:
  IPR001128 Cytochrome P450 [PF00067] (2-129)
  IPR002401 Cytochrome P450, E-class, group I [PR00463] (40-57)
  IPR002401 Cytochrome P450, E-class, group I [PR00463] (60-86)
  IPR002401 Cytochrome P450, E-class, group I [PR00463] (103-121)
  IPR036396 Cytochrome P450 superfamily [G3DSA:1.10.630.10] (1-160)
  IPR036396 Cytochrome P450 superfamily [SSF48264] (4-136)